Protein AF-A0A538NDR6-F1 (afdb_monomer_lite)

Sequence (332 aa):
MNSDNELIPFTEFDTLHFARFIILDDKTTEDVRVYGLAPRQYPLYLAFLGDVDGDANAFLGKLIKRAGKGLARIFSCCQGFSSSSDLLAWMRQHNAPAIAAYVNWRGRTVRQIREEAALYEALENYIEKNAAVLRDLAPQELHAKLQSFVESEKSEGRLTLSGESPTPVGWQIKNLLHLLGMPLVVLIASPLLILVAPFYVFALRRLEKTDPEVCPTVDQKHSENLSRFEDHDVTNQFSAMGSLKPGLVRLLTAIFVLKTVNYGARHITRPGTLGRIRFRPECFFQQRDRLSQNELAGNGWLHRRAQVQRVPPSPYIADASMVQSLSRLDRG

Secondary structure (DSSP, 8-state):
--TT-SS--GGG-SSEEEEEEEEE----GGGGGGGTPPPP-PPPEEEEEEEEES-HHHHHHHHHHHHHHHHHHHHTTBTT--TTS-HHHHHHHTB---S----TTTT--HHHHHHHHHHHHHHHHHHHHTHHHHTTS-HHHHHHHHHHHHHHHHHTTS---PPPPPPPHHHHHHHHHHHHHHHHHHHHHHHHHHHHHHHHHHHHHHHHHHPPP--PPP-HHHHHHHHHHH-SSSS-------PPPSSHHHHHHHHHHHHHHHHHHHHTSPTTEETTEE--GGGGTTTSSTTT-TT---------------PPPPS----EEEEEEEEEBP--

Radius of gyration: 25.09 Å; chains: 1; bounding box: 65×59×64 Å

Foldseek 3Di:
DDCPPLQFRPVPDQFWPDKDKDWDAAPFQCLQVVVVDDGDGDFTKIKIKTKGFADPLVVLVVRCVGRVVSQLVVCVQFPPRDPPDDPSVQLVVQFDDDLADFDQAFQCGSNNVVLVLLLVVQLVVVCVVCVVVLVPDDPVRNVVVSVVSQVVCVVVVVHDDDDRDADPPVVVVVLVCLLPVVVVVCVVCVVVCVVCVVVLVVVVVVCVVPPDDDDDDDDPVVVVVVCVVQPDFPDGDDDDDYDFHDDDSRVVVVSVVSNVNRSCSSPPDDRQDDPPHGHDPVVVNVGPPPVPCPVPPPDDDDDDDDPDDPPDRPNRGRDIDMGMGMGGGDPD

Structure (mmCIF, N/CA/C/O backbone):
data_AF-A0A538NDR6-F1
#
_entry.id   AF-A0A538NDR6-F1
#
loop_
_atom_site.group_PDB
_atom_site.id
_atom_site.type_symbol
_atom_site.label_atom_id
_atom_site.label_alt_id
_atom_site.label_comp_id
_atom_site.label_asym_id
_atom_site.label_entity_id
_atom_site.label_seq_id
_atom_site.pdbx_PDB_ins_code
_atom_site.Cartn_x
_atom_site.Cartn_y
_atom_site.Cartn_z
_atom_site.occupancy
_atom_site.B_iso_or_equiv
_atom_site.auth_seq_id
_atom_site.auth_comp_id
_atom_site.auth_asym_id
_atom_site.auth_atom_id
_atom_site.pdbx_PDB_model_num
ATOM 1 N N . MET A 1 1 ? -18.586 0.259 2.202 1.00 53.22 1 MET A N 1
ATOM 2 C CA . MET A 1 1 ? -18.209 -1.090 1.716 1.00 53.22 1 MET A CA 1
ATOM 3 C C . MET A 1 1 ? -19.456 -1.955 1.692 1.00 53.22 1 MET A C 1
ATOM 5 O O . MET A 1 1 ? -20.219 -1.879 2.643 1.00 53.22 1 MET A O 1
ATOM 9 N N . ASN A 1 2 ? -19.674 -2.724 0.624 1.00 53.75 2 ASN A N 1
ATOM 10 C CA . ASN A 1 2 ? -20.798 -3.657 0.532 1.00 53.75 2 ASN A CA 1
ATOM 11 C C . ASN A 1 2 ? -20.505 -4.886 1.414 1.00 53.75 2 ASN A C 1
ATOM 13 O O . ASN A 1 2 ? -19.571 -5.630 1.109 1.00 53.75 2 ASN A O 1
ATOM 17 N N . SER A 1 3 ? -21.247 -5.055 2.512 1.00 59.75 3 SER A N 1
ATOM 18 C CA . SER A 1 3 ? -21.145 -6.212 3.418 1.00 59.75 3 SER A CA 1
ATOM 19 C C . SER A 1 3 ? -21.529 -7.527 2.743 1.00 59.75 3 SER A C 1
ATOM 21 O O . SER A 1 3 ? -21.105 -8.586 3.193 1.00 59.75 3 SER A O 1
ATOM 23 N N . ASP A 1 4 ? -22.262 -7.450 1.632 1.00 65.25 4 ASP A N 1
ATOM 24 C CA . ASP A 1 4 ? -22.900 -8.595 0.985 1.00 65.25 4 ASP A CA 1
ATOM 25 C C . ASP A 1 4 ? -22.096 -9.074 -0.235 1.00 65.25 4 ASP A C 1
ATOM 27 O O . ASP A 1 4 ? -22.618 -9.719 -1.143 1.00 65.25 4 ASP A O 1
ATOM 31 N N . ASN A 1 5 ? -20.802 -8.738 -0.302 1.00 78.44 5 ASN A N 1
ATOM 32 C CA . ASN A 1 5 ? -19.939 -9.230 -1.369 1.00 78.44 5 ASN A CA 1
ATOM 33 C C . ASN A 1 5 ? -19.651 -10.726 -1.173 1.00 78.44 5 ASN A C 1
ATOM 35 O O . ASN A 1 5 ? -18.767 -11.112 -0.409 1.00 78.44 5 ASN A O 1
ATOM 39 N N . GLU A 1 6 ? -20.369 -11.556 -1.929 1.00 80.38 6 GLU A N 1
ATOM 40 C CA . GLU A 1 6 ? -20.280 -13.021 -1.887 1.00 80.38 6 GLU A CA 1
ATOM 41 C C . GLU A 1 6 ? -18.890 -13.581 -2.234 1.00 80.38 6 GLU A C 1
ATOM 43 O O . GLU A 1 6 ? -18.574 -14.720 -1.885 1.00 80.38 6 GLU A O 1
ATOM 48 N N . LEU A 1 7 ? -18.048 -12.813 -2.937 1.00 85.88 7 LEU A N 1
ATOM 49 C CA . LEU A 1 7 ? -16.700 -13.252 -3.288 1.00 85.88 7 LEU A CA 1
ATOM 50 C C . LEU A 1 7 ? -15.723 -12.999 -2.139 1.00 85.88 7 LEU A C 1
ATOM 52 O O . LEU A 1 7 ? -14.967 -13.898 -1.764 1.00 85.88 7 LEU A O 1
ATOM 56 N N . ILE A 1 8 ? -15.701 -11.775 -1.604 1.00 88.06 8 ILE A N 1
ATOM 57 C CA . ILE A 1 8 ? -14.764 -11.379 -0.547 1.00 88.06 8 ILE A CA 1
ATOM 58 C C . ILE A 1 8 ? -15.453 -10.410 0.428 1.00 88.06 8 ILE A C 1
ATOM 60 O O . ILE A 1 8 ? -15.627 -9.234 0.091 1.00 88.06 8 ILE A O 1
ATOM 64 N N . PRO A 1 9 ? -15.776 -10.852 1.658 1.00 87.62 9 PRO A N 1
ATOM 65 C CA . PRO A 1 9 ? -16.405 -10.002 2.665 1.00 87.62 9 PRO A CA 1
ATOM 66 C C . PRO A 1 9 ? -15.360 -9.100 3.340 1.00 87.62 9 PRO A C 1
ATOM 68 O O . PRO A 1 9 ? -14.881 -9.370 4.441 1.00 87.62 9 PRO A O 1
ATOM 71 N N . PHE A 1 10 ? -14.957 -8.014 2.669 1.00 85.44 10 PHE A N 1
ATOM 72 C CA . PHE A 1 10 ? -13.889 -7.127 3.156 1.00 85.44 10 PHE A CA 1
ATOM 73 C C . PHE A 1 10 ? -14.169 -6.503 4.535 1.00 85.44 10 PHE A C 1
ATOM 75 O O . PHE A 1 10 ? -13.234 -6.218 5.282 1.00 85.44 10 PHE A O 1
ATOM 82 N N . THR A 1 11 ? -15.441 -6.326 4.895 1.00 83.50 11 THR A N 1
ATOM 83 C CA . THR A 1 11 ? -15.879 -5.753 6.177 1.00 83.50 11 THR A CA 1
ATOM 84 C C . THR A 1 11 ? -15.551 -6.635 7.382 1.00 83.50 11 THR A C 1
ATOM 86 O O . THR A 1 11 ? -15.400 -6.118 8.488 1.00 83.50 11 THR A O 1
ATOM 89 N N . GLU A 1 12 ? -15.399 -7.947 7.182 1.00 86.19 12 GLU A N 1
ATOM 90 C CA . GLU A 1 12 ? -15.079 -8.902 8.251 1.00 86.19 12 GLU A CA 1
ATOM 91 C C . GLU A 1 12 ? -13.607 -8.862 8.682 1.00 86.19 12 GLU A C 1
ATOM 93 O O . GLU A 1 12 ? -13.251 -9.420 9.721 1.00 86.19 12 GLU A O 1
ATOM 98 N N . PHE A 1 13 ? -12.736 -8.214 7.905 1.00 89.50 13 PHE A N 1
ATOM 99 C CA . PHE A 1 13 ? -11.326 -8.095 8.252 1.00 89.50 13 PHE A CA 1
ATOM 100 C C . PHE A 1 13 ? -11.105 -6.860 9.129 1.00 89.50 13 PHE A C 1
ATOM 102 O O . PHE A 1 13 ? -11.330 -5.717 8.729 1.00 89.50 13 PHE A O 1
ATOM 109 N N . ASP A 1 14 ? -10.652 -7.108 10.351 1.00 88.50 14 ASP A N 1
ATOM 110 C CA . ASP A 1 14 ? -10.359 -6.116 11.386 1.00 88.50 14 ASP A CA 1
ATOM 111 C C . ASP A 1 14 ? -8.945 -5.532 11.291 1.00 88.50 14 ASP A C 1
ATOM 113 O O . ASP A 1 14 ? -8.632 -4.580 11.995 1.00 88.50 14 ASP A O 1
ATOM 117 N N . THR A 1 15 ? -8.108 -6.090 10.415 1.00 89.50 15 THR A N 1
ATOM 118 C CA . THR A 1 15 ? -6.729 -5.653 10.157 1.00 89.50 15 THR A CA 1
ATOM 119 C C . THR A 1 15 ? -6.527 -5.119 8.741 1.00 89.50 15 THR A C 1
ATOM 121 O O . THR A 1 15 ? -5.396 -4.844 8.367 1.00 89.50 15 THR A O 1
ATOM 124 N N . LEU A 1 16 ? -7.571 -5.042 7.912 1.00 90.69 16 LEU A N 1
ATOM 125 C CA . LEU A 1 16 ? -7.463 -4.600 6.520 1.00 90.69 16 LEU A CA 1
ATOM 126 C C . LEU A 1 16 ? -7.843 -3.122 6.391 1.00 90.69 16 LEU A C 1
ATOM 128 O O . LEU A 1 16 ? -9.004 -2.771 6.590 1.00 90.69 16 LEU A O 1
ATOM 132 N N . HIS A 1 17 ? -6.877 -2.272 6.039 1.00 87.00 17 HIS A N 1
ATOM 133 C CA . HIS A 1 17 ? -7.115 -0.844 5.787 1.00 87.00 17 HIS A CA 1
ATOM 134 C C . HIS A 1 17 ? -7.752 -0.630 4.425 1.00 87.00 17 HIS A C 1
ATOM 136 O O . HIS A 1 17 ? -8.734 0.094 4.280 1.00 87.00 17 HIS A O 1
ATOM 142 N N . PHE A 1 18 ? -7.169 -1.269 3.418 1.00 86.25 18 PHE A N 1
ATOM 143 C CA . PHE A 1 18 ? -7.539 -1.083 2.030 1.00 86.25 18 PHE A CA 1
ATOM 144 C C . PHE A 1 18 ? -7.192 -2.337 1.241 1.00 86.25 18 PHE A C 1
ATOM 146 O O . PHE A 1 18 ? -6.137 -2.928 1.457 1.00 86.25 18 PHE A O 1
ATOM 153 N N . ALA A 1 19 ? -8.062 -2.738 0.317 1.00 88.88 19 ALA A N 1
ATOM 154 C CA . ALA A 1 19 ? -7.763 -3.775 -0.658 1.00 88.88 19 ALA A CA 1
ATOM 155 C C . ALA A 1 19 ? -8.371 -3.440 -2.010 1.00 88.88 19 ALA A C 1
ATOM 157 O O . ALA A 1 19 ? -9.437 -2.830 -2.092 1.00 88.88 19 ALA A O 1
ATOM 158 N N . ARG A 1 20 ? -7.718 -3.912 -3.070 1.00 87.06 20 ARG A N 1
ATOM 159 C CA . ARG A 1 20 ? -8.228 -3.799 -4.433 1.00 87.06 20 ARG A CA 1
ATOM 160 C C . ARG A 1 20 ? -7.733 -4.919 -5.331 1.00 87.06 20 ARG A C 1
ATOM 162 O O . ARG A 1 20 ? -6.641 -5.456 -5.141 1.00 87.06 20 ARG A O 1
ATOM 169 N N . PHE A 1 21 ? -8.535 -5.198 -6.351 1.00 89.69 21 PHE A N 1
ATOM 170 C CA . PHE A 1 21 ? -8.128 -5.952 -7.528 1.00 89.69 21 PHE A CA 1
ATOM 171 C C . PHE A 1 21 ? -7.986 -4.994 -8.700 1.00 89.69 21 PHE A C 1
ATOM 173 O O . PHE A 1 21 ? -8.850 -4.146 -8.914 1.00 89.69 21 PHE A O 1
ATOM 180 N N . ILE A 1 22 ? -6.901 -5.130 -9.451 1.00 89.19 22 ILE A N 1
ATOM 181 C CA . ILE A 1 22 ? -6.634 -4.322 -10.636 1.00 89.19 22 ILE A CA 1
ATOM 182 C C . ILE A 1 22 ? -6.248 -5.244 -11.776 1.00 89.19 22 ILE A C 1
ATOM 184 O O . ILE A 1 22 ? -5.406 -6.125 -11.613 1.00 89.19 22 ILE A O 1
ATOM 188 N N . ILE A 1 23 ? -6.831 -4.999 -12.941 1.00 90.62 23 ILE A N 1
ATOM 189 C CA . ILE A 1 23 ? -6.365 -5.576 -14.193 1.00 90.62 23 ILE A CA 1
ATOM 190 C C . ILE A 1 23 ? -5.335 -4.612 -14.783 1.00 90.62 23 ILE A C 1
ATOM 192 O O . ILE A 1 23 ? -5.652 -3.469 -15.101 1.00 90.62 23 ILE A O 1
ATOM 196 N N . LEU A 1 24 ? -4.091 -5.064 -14.877 1.00 89.50 24 LEU A N 1
ATOM 197 C CA . LEU A 1 24 ? -2.963 -4.298 -15.382 1.00 89.50 24 LEU A CA 1
ATOM 198 C C . LEU A 1 24 ? -2.714 -4.661 -16.848 1.00 89.50 24 LEU A C 1
ATOM 200 O O . LEU A 1 24 ? -2.338 -5.794 -17.163 1.00 89.50 24 LEU A O 1
ATOM 204 N N . ASP A 1 25 ? -2.922 -3.675 -17.716 1.00 88.38 25 ASP A N 1
ATOM 205 C CA . ASP A 1 25 ? -2.702 -3.737 -19.160 1.00 88.38 25 ASP A CA 1
ATOM 206 C C . ASP A 1 25 ? -1.750 -2.606 -19.569 1.00 88.38 25 ASP A C 1
ATOM 208 O O . ASP A 1 25 ? -2.113 -1.430 -19.493 1.00 88.38 25 ASP A O 1
ATOM 212 N N . ASP A 1 26 ? -0.518 -2.940 -19.966 1.00 85.75 26 ASP A N 1
ATOM 213 C CA . ASP A 1 26 ? 0.456 -1.926 -20.383 1.00 85.75 26 ASP A CA 1
ATOM 214 C C . ASP A 1 26 ? 0.222 -1.519 -21.841 1.00 85.75 26 ASP A C 1
ATOM 216 O O . ASP A 1 26 ? 0.648 -2.196 -22.781 1.00 85.75 26 ASP A O 1
ATOM 220 N N . LYS A 1 27 ? -0.429 -0.368 -22.015 1.00 82.75 27 LYS A N 1
ATOM 221 C CA . LYS A 1 27 ? -0.684 0.255 -23.322 1.00 82.75 27 LYS A CA 1
ATOM 222 C C . LYS A 1 27 ? 0.409 1.237 -23.756 1.00 82.75 27 LYS A C 1
ATOM 224 O O . LYS A 1 27 ? 0.293 1.833 -24.821 1.00 82.75 27 LYS A O 1
ATOM 229 N N . THR A 1 28 ? 1.469 1.402 -22.962 1.00 81.81 28 THR A N 1
ATOM 230 C CA . THR A 1 28 ? 2.552 2.386 -23.186 1.00 81.81 28 THR A CA 1
ATOM 231 C C . THR A 1 28 ? 3.786 1.787 -23.868 1.00 81.81 28 THR A C 1
ATOM 233 O O . THR A 1 28 ? 4.820 2.430 -24.015 1.00 81.81 28 THR A O 1
ATOM 236 N N . THR A 1 29 ? 3.700 0.532 -24.309 1.00 85.75 29 THR A N 1
ATOM 237 C CA . THR A 1 29 ? 4.860 -0.234 -24.793 1.00 85.75 29 THR A CA 1
ATOM 238 C C . THR A 1 29 ? 5.448 0.277 -26.106 1.00 85.75 29 THR A C 1
ATOM 240 O O . THR A 1 29 ? 6.597 -0.034 -26.415 1.00 85.75 29 THR A O 1
ATOM 243 N N . GLU A 1 30 ? 4.704 1.078 -26.867 1.00 87.31 30 GLU A N 1
ATOM 244 C CA . GLU A 1 30 ? 5.143 1.639 -28.148 1.00 87.31 30 GLU A CA 1
ATOM 245 C C . GLU A 1 30 ? 6.242 2.708 -27.992 1.00 87.31 30 GLU A C 1
ATOM 247 O O . GLU A 1 30 ? 7.047 2.897 -28.907 1.00 87.31 30 GLU A O 1
ATOM 252 N N . ASP A 1 31 ? 6.365 3.329 -26.813 1.00 86.00 31 ASP A N 1
ATOM 253 C CA . ASP A 1 31 ? 7.345 4.386 -26.517 1.00 86.00 31 ASP A CA 1
ATOM 254 C C . ASP A 1 31 ? 8.801 3.930 -26.717 1.00 86.00 31 ASP A C 1
ATOM 256 O O . ASP A 1 31 ? 9.700 4.730 -26.997 1.00 86.00 31 ASP A O 1
ATOM 260 N N . VAL A 1 32 ? 9.060 2.620 -26.629 1.00 88.88 32 VAL A N 1
ATOM 261 C CA . VAL A 1 32 ? 10.409 2.065 -26.806 1.00 88.88 32 VAL A CA 1
ATOM 262 C C . VAL A 1 32 ? 10.911 2.146 -28.250 1.00 88.88 32 VAL A C 1
ATOM 264 O O . VAL A 1 32 ? 12.121 2.042 -28.474 1.00 88.88 32 VAL A O 1
ATOM 267 N N . ARG A 1 33 ? 10.028 2.380 -29.234 1.00 89.44 33 ARG A N 1
ATOM 268 C CA . ARG A 1 33 ? 10.423 2.513 -30.647 1.00 89.44 33 ARG A CA 1
ATOM 269 C C . ARG A 1 33 ? 11.365 3.677 -30.892 1.00 89.44 33 ARG A C 1
ATOM 271 O O . ARG A 1 33 ? 12.223 3.577 -31.763 1.00 89.44 33 ARG A O 1
ATOM 278 N N . VAL A 1 34 ? 11.259 4.743 -30.100 1.00 89.81 34 VAL A N 1
ATOM 279 C CA . VAL A 1 34 ? 12.150 5.909 -30.210 1.00 89.81 34 VAL A CA 1
ATOM 280 C C . VAL A 1 34 ? 13.610 5.532 -29.904 1.00 89.81 34 VAL A C 1
ATOM 282 O O . VAL A 1 34 ? 14.541 6.197 -30.347 1.00 89.81 34 VAL A O 1
ATOM 285 N N . TYR A 1 35 ? 13.826 4.404 -29.223 1.00 88.62 35 TYR A N 1
ATOM 286 C CA . TYR A 1 35 ? 15.142 3.820 -28.960 1.00 88.62 35 TYR A CA 1
ATOM 287 C C . TYR A 1 35 ? 15.569 2.761 -29.989 1.00 88.62 35 TYR A C 1
ATOM 289 O O . TYR A 1 35 ? 16.561 2.067 -29.766 1.00 88.62 35 TYR A O 1
ATOM 297 N N . GLY A 1 36 ? 14.825 2.591 -31.087 1.00 89.50 36 GLY A N 1
ATOM 298 C CA . GLY A 1 36 ? 15.076 1.552 -32.090 1.00 89.50 36 GLY A CA 1
ATOM 299 C C . GLY A 1 36 ? 14.772 0.132 -31.601 1.00 89.50 36 GLY A C 1
ATOM 300 O O . GLY A 1 36 ? 15.267 -0.835 -32.177 1.00 89.50 36 GLY A O 1
ATOM 301 N N . LEU A 1 37 ? 13.989 -0.008 -30.527 1.00 90.38 37 LEU A N 1
ATOM 302 C CA . LEU A 1 37 ? 13.605 -1.301 -29.966 1.00 90.38 37 LEU A CA 1
ATOM 303 C C . LEU A 1 37 ? 12.205 -1.703 -30.431 1.00 90.38 37 LEU A C 1
ATOM 305 O O . LEU A 1 37 ? 11.320 -0.865 -30.607 1.00 90.38 37 LEU A O 1
ATOM 309 N N . ALA A 1 38 ? 11.994 -3.007 -30.595 1.00 91.12 38 ALA A N 1
ATOM 310 C CA . ALA A 1 38 ? 10.668 -3.550 -30.848 1.00 91.12 38 ALA A CA 1
ATOM 311 C C . ALA A 1 38 ? 9.825 -3.503 -29.558 1.00 91.12 38 ALA A C 1
ATOM 313 O O . ALA A 1 38 ? 10.309 -3.955 -28.512 1.00 91.12 38 ALA A O 1
ATOM 314 N N . PRO A 1 39 ? 8.577 -3.000 -29.610 1.00 89.38 39 PRO A N 1
ATOM 315 C CA . PRO A 1 39 ? 7.659 -3.057 -28.481 1.00 89.38 39 PRO A CA 1
ATOM 316 C C . PRO A 1 39 ? 7.451 -4.483 -28.006 1.00 89.38 39 PRO A C 1
ATOM 318 O O . PRO A 1 39 ? 7.293 -5.417 -28.798 1.00 89.38 39 PRO A O 1
ATOM 321 N N . ARG A 1 40 ? 7.450 -4.649 -26.687 1.00 86.12 40 ARG A N 1
ATOM 322 C CA . ARG A 1 40 ? 7.171 -5.933 -26.061 1.00 86.12 40 ARG A CA 1
ATOM 323 C C . ARG A 1 40 ? 5.692 -6.009 -25.731 1.00 86.12 40 ARG A C 1
ATOM 325 O O . ARG A 1 40 ? 5.170 -5.130 -25.060 1.00 86.12 40 ARG A O 1
ATOM 332 N N . GLN A 1 41 ? 5.045 -7.101 -26.120 1.00 85.25 41 GLN A N 1
ATOM 333 C CA . GLN A 1 41 ? 3.712 -7.407 -25.619 1.00 85.25 41 GLN A CA 1
ATOM 334 C C . GLN A 1 41 ? 3.830 -8.010 -24.221 1.00 85.25 41 GLN A C 1
ATOM 336 O O . GLN A 1 41 ? 4.421 -9.079 -24.033 1.00 85.25 41 GLN A O 1
ATOM 341 N N . TYR A 1 42 ? 3.296 -7.300 -23.232 1.00 84.94 42 TYR A N 1
ATOM 342 C CA . TYR A 1 42 ? 3.123 -7.838 -21.892 1.00 84.94 42 TYR A CA 1
ATOM 343 C C . TYR A 1 42 ? 1.780 -8.575 -21.802 1.00 84.94 42 TYR A C 1
ATOM 345 O O . TYR A 1 42 ? 0.802 -8.151 -22.421 1.00 84.94 42 TYR A O 1
ATOM 353 N N . PRO A 1 43 ? 1.713 -9.697 -21.064 1.00 86.62 43 PRO A N 1
ATOM 354 C CA . PRO A 1 43 ? 0.439 -10.337 -20.786 1.00 86.62 43 PRO A CA 1
ATOM 355 C C . PRO A 1 43 ? -0.414 -9.424 -19.903 1.00 86.62 43 PRO A C 1
ATOM 357 O O . PRO A 1 43 ? 0.104 -8.561 -19.195 1.00 86.62 43 PRO A O 1
ATOM 360 N N . LEU A 1 44 ? -1.723 -9.653 -19.930 1.00 90.69 44 LEU A N 1
ATOM 361 C CA . LEU A 1 44 ? -2.642 -9.006 -19.008 1.00 90.69 44 LEU A CA 1
ATOM 362 C C . LEU A 1 44 ? -2.386 -9.567 -17.606 1.00 90.69 44 LEU A C 1
ATOM 364 O O . LEU A 1 44 ? -2.294 -10.787 -17.451 1.00 90.69 44 LEU A O 1
ATOM 368 N N . TYR A 1 45 ? -2.264 -8.714 -16.593 1.00 90.88 45 TYR A N 1
ATOM 369 C CA . TYR A 1 45 ? -2.078 -9.181 -15.221 1.00 90.88 45 TYR A CA 1
ATOM 370 C C . TYR A 1 45 ? -3.281 -8.854 -14.349 1.00 90.88 45 TYR A C 1
ATOM 372 O O . TYR A 1 45 ? -3.876 -7.791 -14.466 1.00 90.88 45 TYR A O 1
ATOM 380 N N . LEU A 1 46 ? -3.592 -9.747 -13.420 1.00 93.50 46 LEU A N 1
ATOM 381 C CA . LEU A 1 46 ? -4.435 -9.467 -12.273 1.00 93.50 46 LEU A CA 1
ATOM 382 C C . LEU A 1 46 ? -3.538 -9.189 -11.069 1.00 93.50 46 LEU A C 1
ATOM 384 O O . LEU A 1 46 ? -2.750 -10.046 -10.661 1.00 93.50 46 LEU A O 1
ATOM 388 N N . ALA A 1 47 ? -3.675 -7.996 -10.502 1.00 91.25 47 ALA A N 1
ATOM 389 C CA . ALA A 1 47 ? -3.014 -7.588 -9.280 1.00 91.25 47 ALA A CA 1
ATOM 390 C C . ALA A 1 47 ? -4.011 -7.540 -8.121 1.00 91.25 47 ALA A C 1
ATOM 392 O O . ALA A 1 47 ? -5.030 -6.860 -8.208 1.00 91.25 47 ALA A O 1
ATOM 393 N N . PHE A 1 48 ? -3.695 -8.217 -7.021 1.00 91.38 48 PHE A N 1
ATOM 394 C CA . PHE A 1 48 ? -4.347 -8.004 -5.731 1.00 91.38 48 PHE A CA 1
ATOM 395 C C . PHE A 1 48 ? -3.415 -7.181 -4.852 1.00 91.38 48 PHE A C 1
ATOM 397 O O . PHE A 1 48 ? -2.263 -7.575 -4.677 1.00 91.38 48 PHE A O 1
ATOM 404 N N . LEU A 1 49 ? -3.903 -6.065 -4.312 1.00 89.56 49 LEU A N 1
ATOM 405 C CA . LEU A 1 49 ? -3.179 -5.253 -3.338 1.00 89.56 49 LEU A CA 1
ATOM 406 C C . LEU A 1 49 ? -3.991 -5.157 -2.055 1.00 89.56 49 LEU A C 1
ATOM 408 O O . LEU A 1 49 ? -5.202 -4.949 -2.122 1.00 89.56 49 LEU A O 1
ATOM 412 N N . GLY A 1 50 ? -3.324 -5.268 -0.910 1.00 88.50 50 GLY A N 1
ATOM 413 C CA . GLY A 1 50 ? -3.939 -5.073 0.396 1.00 88.50 50 GLY A CA 1
ATOM 414 C C . GLY A 1 50 ? -2.976 -4.454 1.401 1.00 88.50 50 GLY A C 1
ATOM 415 O O . GLY A 1 50 ? -1.883 -4.980 1.592 1.00 88.50 50 GLY A O 1
ATOM 416 N N . ASP A 1 51 ? -3.402 -3.380 2.060 1.00 88.38 51 ASP A N 1
ATOM 417 C CA . ASP A 1 51 ? -2.692 -2.749 3.172 1.00 88.38 51 ASP A CA 1
ATOM 418 C C . ASP A 1 51 ? -3.253 -3.276 4.489 1.00 88.38 51 ASP A C 1
ATOM 420 O O . ASP A 1 51 ? -4.443 -3.114 4.781 1.00 88.38 51 ASP A O 1
ATOM 424 N N . VAL A 1 52 ? -2.405 -3.936 5.277 1.00 89.06 52 VAL A N 1
ATOM 425 C CA . VAL A 1 52 ? -2.841 -4.670 6.467 1.00 89.06 52 VAL A CA 1
ATOM 426 C C . VAL A 1 52 ? -2.014 -4.343 7.698 1.00 89.06 52 VAL A C 1
ATOM 428 O O . VAL A 1 52 ? -0.804 -4.128 7.614 1.00 89.06 52 VAL A O 1
ATOM 431 N N . ASP A 1 53 ? -2.674 -4.374 8.851 1.00 87.00 53 ASP A N 1
ATOM 432 C CA . ASP A 1 53 ? -2.018 -4.392 10.150 1.00 87.00 53 ASP A CA 1
ATOM 433 C C . ASP A 1 53 ? -1.372 -5.760 10.407 1.00 87.00 53 ASP A C 1
ATOM 435 O O . ASP A 1 53 ? -1.992 -6.817 10.260 1.00 87.00 53 ASP A O 1
ATOM 439 N N . GLY A 1 54 ? -0.132 -5.735 10.876 1.00 84.25 54 GLY A N 1
ATOM 440 C CA . GLY A 1 54 ? 0.649 -6.901 11.251 1.00 84.25 54 GLY A CA 1
ATOM 441 C C . GLY A 1 54 ? 1.318 -7.607 10.072 1.00 84.25 54 GLY A C 1
ATOM 442 O O . GLY A 1 54 ? 1.746 -6.998 9.092 1.00 84.25 54 GLY A O 1
ATOM 443 N N . ASP A 1 55 ? 1.466 -8.924 10.215 1.00 84.25 55 ASP A N 1
ATOM 444 C CA . ASP A 1 55 ? 2.171 -9.780 9.264 1.00 84.25 55 ASP A CA 1
ATOM 445 C C . ASP A 1 55 ? 1.292 -10.147 8.054 1.00 84.25 55 ASP A C 1
ATOM 447 O O . ASP A 1 55 ? 0.194 -10.697 8.190 1.00 84.25 55 ASP A O 1
ATOM 451 N N . ALA A 1 56 ? 1.821 -9.905 6.851 1.00 84.62 56 ALA A N 1
ATOM 452 C CA . ALA A 1 56 ? 1.156 -10.218 5.587 1.00 84.62 56 ALA A CA 1
ATOM 453 C C . ALA A 1 56 ? 0.775 -11.701 5.439 1.00 84.62 56 ALA A C 1
ATOM 455 O O . ALA A 1 56 ? -0.290 -12.010 4.905 1.00 84.62 56 ALA A O 1
ATOM 456 N N . ASN A 1 57 ? 1.611 -12.639 5.900 1.00 85.56 57 ASN A N 1
ATOM 457 C CA . ASN A 1 57 ? 1.328 -14.069 5.753 1.00 85.56 57 ASN A CA 1
ATOM 458 C C . ASN A 1 57 ? 0.208 -14.525 6.691 1.00 85.56 57 ASN A C 1
ATOM 460 O O . ASN A 1 57 ? -0.633 -15.334 6.294 1.00 85.56 57 ASN A O 1
ATOM 464 N N . ALA A 1 58 ? 0.181 -14.002 7.917 1.00 86.88 58 ALA A N 1
ATOM 465 C CA . ALA A 1 58 ? -0.900 -14.231 8.863 1.00 86.88 58 ALA A CA 1
ATOM 466 C C . ALA A 1 58 ? -2.229 -13.707 8.303 1.00 86.88 58 ALA A C 1
ATOM 468 O O . ALA A 1 58 ? -3.245 -14.406 8.367 1.00 86.88 58 ALA A O 1
ATOM 469 N N . PHE A 1 59 ? -2.215 -12.520 7.686 1.00 89.50 59 PHE A N 1
ATOM 470 C CA . PHE A 1 59 ? -3.386 -11.989 6.996 1.00 89.50 59 PHE A CA 1
ATOM 471 C C . PHE A 1 59 ? -3.819 -12.870 5.819 1.00 89.50 59 PHE A C 1
ATOM 473 O O . PHE A 1 59 ? -4.995 -13.213 5.736 1.00 89.50 59 PHE A O 1
ATOM 480 N N . LEU A 1 60 ? -2.895 -13.305 4.953 1.00 89.56 60 LEU A N 1
ATOM 481 C CA . LEU A 1 60 ? -3.211 -14.214 3.842 1.00 89.56 60 LEU A CA 1
ATOM 482 C C . LEU A 1 60 ? -3.899 -15.498 4.327 1.00 89.56 60 LEU A C 1
ATOM 484 O O . LEU A 1 60 ? -4.875 -15.940 3.724 1.00 89.56 60 LEU A O 1
ATOM 488 N N . GLY A 1 61 ? -3.452 -16.065 5.452 1.00 90.75 61 GLY A N 1
ATOM 489 C CA . GLY A 1 61 ? -4.109 -17.219 6.070 1.00 90.75 61 GLY A CA 1
ATOM 490 C C . GLY A 1 61 ? -5.557 -16.933 6.489 1.00 90.75 61 GLY A C 1
ATOM 491 O O . GLY A 1 61 ? -6.454 -17.729 6.200 1.00 90.75 61 GLY A O 1
ATOM 492 N N . LYS A 1 62 ? -5.814 -15.778 7.124 1.00 90.94 62 LYS A N 1
ATOM 493 C CA . LYS A 1 62 ? -7.179 -15.337 7.476 1.00 90.94 62 LYS A CA 1
ATOM 494 C C . LYS A 1 62 ? -8.037 -15.111 6.228 1.00 90.94 62 LYS A C 1
ATOM 496 O O . LYS A 1 62 ? -9.181 -15.563 6.183 1.00 90.94 62 LYS A O 1
ATOM 501 N N . LEU A 1 63 ? -7.473 -14.443 5.223 1.00 91.56 63 LEU A N 1
ATOM 502 C CA . LEU A 1 63 ? -8.124 -14.118 3.959 1.00 91.56 63 LEU A CA 1
ATOM 503 C C . LEU A 1 63 ? -8.582 -15.387 3.235 1.00 91.56 63 LEU A C 1
ATOM 505 O O . LEU A 1 63 ? -9.739 -15.483 2.845 1.00 91.56 63 LEU A O 1
ATOM 509 N N . ILE A 1 64 ? -7.721 -16.397 3.133 1.00 91.62 64 ILE A N 1
ATOM 510 C CA . ILE A 1 64 ? -8.051 -17.671 2.482 1.00 91.62 64 ILE A CA 1
ATOM 511 C C . ILE A 1 64 ? -9.103 -18.447 3.271 1.00 91.62 64 ILE A C 1
ATOM 513 O O . ILE A 1 64 ? -10.026 -19.007 2.682 1.00 91.62 64 ILE A O 1
ATOM 517 N N . LYS A 1 65 ? -9.020 -18.446 4.606 1.00 91.56 65 LYS A N 1
ATOM 518 C CA . LYS A 1 65 ? -10.009 -19.125 5.452 1.00 91.56 65 LYS A CA 1
ATOM 519 C C . LYS A 1 65 ? -11.420 -18.551 5.280 1.00 91.56 65 LYS A C 1
ATOM 521 O O . LYS A 1 65 ? -12.386 -19.304 5.365 1.00 91.56 65 LYS A O 1
ATOM 526 N N . ARG A 1 66 ? -11.543 -17.236 5.068 1.00 90.94 66 ARG A N 1
ATOM 527 C CA . ARG A 1 66 ? -12.838 -16.545 4.939 1.00 90.94 66 ARG A CA 1
ATOM 528 C C . ARG A 1 66 ? -13.326 -16.442 3.497 1.00 90.94 66 ARG A C 1
ATOM 530 O O . ARG A 1 66 ? -14.476 -16.753 3.227 1.00 90.94 66 ARG A O 1
ATOM 537 N N . ALA A 1 67 ? -12.446 -16.066 2.576 1.00 91.44 67 ALA A N 1
ATOM 538 C CA . ALA A 1 67 ? -12.779 -15.732 1.193 1.00 91.44 67 ALA A CA 1
ATOM 539 C C . ALA A 1 67 ? -12.207 -16.722 0.161 1.00 91.44 67 ALA A C 1
ATOM 541 O O . ALA A 1 67 ? -12.206 -16.441 -1.036 1.00 91.44 67 ALA A O 1
ATOM 542 N N . GLY A 1 68 ? -11.712 -17.891 0.586 1.00 90.62 68 GLY A N 1
ATOM 543 C CA . GLY A 1 68 ? -10.998 -18.829 -0.288 1.00 90.62 68 GLY A CA 1
ATOM 544 C C . GLY A 1 68 ? -11.785 -19.273 -1.523 1.00 90.62 68 GLY A C 1
ATOM 545 O O . GLY A 1 68 ? -11.215 -19.349 -2.607 1.00 90.62 68 GLY A O 1
ATOM 546 N N . LYS A 1 69 ? -13.102 -19.496 -1.397 1.00 90.44 69 LYS A N 1
ATOM 547 C CA . LYS A 1 69 ? -13.962 -19.862 -2.538 1.00 90.44 69 LYS A CA 1
ATOM 548 C C . LYS A 1 69 ? -14.054 -18.737 -3.575 1.00 90.44 69 LYS A C 1
ATOM 550 O O . LYS A 1 69 ? -13.906 -18.996 -4.766 1.00 90.44 69 LYS A O 1
ATOM 555 N N . GLY A 1 70 ? -14.274 -17.499 -3.131 1.00 91.56 70 GLY A N 1
ATOM 556 C CA . GLY A 1 70 ? -14.344 -16.345 -4.027 1.00 91.56 70 GLY A CA 1
ATOM 557 C C . GLY A 1 70 ? -12.994 -16.027 -4.661 1.00 91.56 70 GLY A C 1
ATOM 558 O O . GLY A 1 70 ? -12.924 -15.797 -5.864 1.00 91.56 70 GLY A O 1
ATOM 559 N N . LEU A 1 71 ? -11.906 -16.126 -3.894 1.00 91.44 71 LEU A N 1
ATOM 560 C CA . LEU A 1 71 ? -10.545 -15.976 -4.411 1.00 91.44 71 LEU A CA 1
ATOM 561 C C . LEU A 1 71 ? -10.200 -17.041 -5.449 1.00 91.44 71 LEU A C 1
ATOM 563 O O . LEU A 1 71 ? -9.657 -16.699 -6.491 1.00 91.44 71 LEU A O 1
ATOM 567 N N . ALA A 1 72 ? -10.555 -18.306 -5.216 1.00 92.19 72 ALA A N 1
ATOM 568 C CA . ALA A 1 72 ? -10.349 -19.365 -6.200 1.00 92.19 72 ALA A CA 1
ATOM 569 C C . ALA A 1 72 ? -11.123 -19.100 -7.502 1.00 92.19 72 ALA A C 1
ATOM 571 O O . ALA A 1 72 ? -10.596 -19.351 -8.580 1.00 92.19 72 ALA A O 1
ATOM 572 N N . ARG A 1 73 ? -12.335 -18.535 -7.421 1.00 92.38 73 ARG A N 1
ATOM 573 C CA . ARG A 1 73 ? -13.121 -18.128 -8.598 1.00 92.38 73 ARG A CA 1
ATOM 574 C C . ARG A 1 73 ? -12.519 -16.928 -9.334 1.00 92.38 73 ARG A C 1
ATOM 576 O O . ARG A 1 73 ? -12.638 -16.831 -10.547 1.00 92.38 73 ARG A O 1
ATOM 583 N N . ILE A 1 74 ? -11.885 -16.003 -8.620 1.00 91.56 74 ILE A N 1
ATOM 584 C CA . ILE A 1 74 ? -11.174 -14.880 -9.242 1.00 91.56 74 ILE A CA 1
ATOM 585 C C . ILE A 1 74 ? -9.896 -15.389 -9.924 1.00 91.56 74 ILE A C 1
ATOM 587 O O . ILE A 1 74 ? -9.654 -15.099 -11.094 1.00 91.56 74 ILE A O 1
ATOM 591 N N . PHE A 1 75 ? -9.097 -16.190 -9.215 1.00 92.00 75 PHE A N 1
ATOM 592 C CA . PHE A 1 75 ? -7.841 -16.727 -9.732 1.00 92.00 75 PHE A CA 1
ATOM 593 C C . PHE A 1 75 ? -8.029 -17.843 -10.760 1.00 92.00 75 PHE A C 1
ATOM 595 O O . PHE A 1 75 ? -7.087 -18.114 -11.492 1.00 92.00 75 PHE A O 1
ATOM 602 N N . SER A 1 76 ? -9.219 -18.437 -10.917 1.00 91.69 76 SER A N 1
ATOM 603 C CA . SER A 1 76 ? -9.491 -19.361 -12.031 1.00 91.69 76 SER A CA 1
ATOM 604 C C . SER A 1 76 ? -9.401 -18.705 -13.405 1.00 91.69 76 SER A C 1
ATOM 606 O O . SER A 1 76 ? -9.268 -19.409 -14.397 1.00 91.69 76 SER A O 1
ATOM 608 N N . CYS A 1 77 ? -9.429 -17.372 -13.472 1.00 90.50 77 CYS A N 1
ATOM 609 C CA . CYS A 1 77 ? -9.145 -16.623 -14.694 1.00 90.50 77 CYS A CA 1
ATOM 610 C C . CYS A 1 77 ? -7.636 -16.436 -14.945 1.00 90.50 77 CYS A C 1
ATOM 612 O O . CYS A 1 77 ? -7.252 -15.818 -15.937 1.00 90.50 77 CYS A O 1
ATOM 614 N N . CYS A 1 78 ? -6.768 -16.891 -14.036 1.00 91.19 78 CYS A N 1
ATOM 615 C CA . CYS A 1 78 ? -5.324 -16.736 -14.139 1.00 91.19 78 CYS A CA 1
ATOM 616 C C . CYS A 1 78 ? -4.654 -17.980 -14.726 1.00 91.19 78 CYS A C 1
ATOM 618 O O . CYS A 1 78 ? -4.925 -19.113 -14.329 1.00 91.19 78 CYS A O 1
ATOM 620 N N . GLN A 1 79 ? -3.699 -17.751 -15.624 1.00 89.88 79 GLN A N 1
ATOM 621 C CA . GLN A 1 79 ? -2.918 -18.803 -16.254 1.00 89.88 79 GLN A CA 1
ATOM 622 C C . GLN A 1 79 ? -2.160 -19.620 -15.198 1.00 89.88 79 GLN A C 1
ATOM 624 O O . GLN A 1 79 ? -1.390 -19.066 -14.416 1.00 89.88 79 GLN A O 1
ATOM 629 N N . GLY A 1 80 ? -2.344 -20.943 -15.218 1.00 87.06 80 GLY A N 1
ATOM 630 C CA . GLY A 1 80 ? -1.673 -21.887 -14.317 1.00 87.06 80 GLY A CA 1
ATOM 631 C C . GLY A 1 80 ? -2.395 -22.141 -12.990 1.00 87.06 80 GLY A C 1
ATOM 632 O O . GLY A 1 80 ? -1.969 -23.019 -12.239 1.00 87.06 80 GLY A O 1
ATOM 633 N N . PHE A 1 81 ? -3.488 -21.428 -12.701 1.00 90.50 81 PHE A N 1
ATOM 634 C CA . PHE A 1 81 ? -4.334 -21.737 -11.552 1.00 90.50 81 PHE A CA 1
ATOM 635 C C . PHE A 1 81 ? -5.332 -22.842 -11.910 1.00 90.50 81 PHE A C 1
ATOM 637 O O . PHE A 1 81 ? -5.894 -22.869 -13.002 1.00 90.50 81 PHE A O 1
ATOM 644 N N . SER A 1 82 ? -5.580 -23.754 -10.974 1.00 87.62 82 SER A N 1
ATOM 645 C CA . SER A 1 82 ? -6.572 -24.819 -11.114 1.00 87.62 82 SER A CA 1
ATOM 646 C C . SER A 1 82 ? -7.387 -24.934 -9.832 1.00 87.62 82 SER A C 1
ATOM 648 O O . SER A 1 82 ? -6.928 -24.537 -8.762 1.00 87.62 82 SER A O 1
ATOM 650 N N . SER A 1 83 ? -8.574 -25.537 -9.901 1.00 78.88 83 SER A N 1
ATOM 651 C CA . SER A 1 83 ? -9.400 -25.793 -8.712 1.00 78.88 83 SER A CA 1
ATOM 652 C C . SER A 1 83 ? -8.735 -26.727 -7.691 1.00 78.88 83 SER A C 1
ATOM 654 O O . SER A 1 83 ? -9.136 -26.741 -6.532 1.00 78.88 83 SER A O 1
ATOM 656 N N . SER A 1 84 ? -7.729 -27.502 -8.109 1.00 83.44 84 SER A N 1
ATOM 657 C CA . SER A 1 84 ? -6.899 -28.349 -7.242 1.00 83.44 84 SER A CA 1
ATOM 658 C C . SER A 1 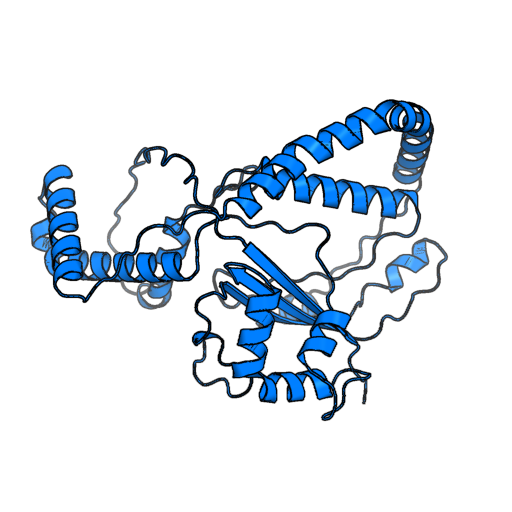84 ? -5.677 -27.636 -6.651 1.00 83.44 84 SER A C 1
ATOM 660 O O . SER A 1 84 ? -4.978 -28.223 -5.828 1.00 83.44 84 SER A O 1
ATOM 662 N N . SER A 1 85 ? -5.380 -26.404 -7.075 1.00 86.25 85 SER A N 1
ATOM 663 C CA . SER A 1 85 ? -4.208 -25.666 -6.602 1.00 86.25 85 SER A CA 1
ATOM 664 C C . SER A 1 85 ? -4.379 -25.234 -5.141 1.00 86.25 85 SER A C 1
ATOM 666 O O . SER A 1 85 ? -5.430 -24.728 -4.749 1.00 86.25 85 SER A O 1
ATOM 668 N N . ASP A 1 86 ? -3.318 -25.362 -4.338 1.00 91.00 86 ASP A N 1
ATOM 669 C CA . ASP A 1 86 ? -3.269 -24.739 -3.012 1.00 91.00 86 ASP A CA 1
ATOM 670 C C . ASP A 1 86 ? -3.211 -23.214 -3.176 1.00 91.00 86 ASP A C 1
ATOM 672 O O . ASP A 1 86 ? -2.211 -22.649 -3.627 1.00 91.00 86 ASP A O 1
ATOM 676 N N . LEU A 1 87 ? -4.302 -22.548 -2.798 1.00 90.50 87 LEU A N 1
ATOM 677 C CA . LEU A 1 87 ? -4.464 -21.106 -2.931 1.00 90.50 87 LEU A CA 1
ATOM 678 C C . LEU A 1 87 ? -3.413 -20.311 -2.136 1.00 90.50 87 LEU A C 1
ATOM 680 O O . LEU A 1 87 ? -2.953 -19.271 -2.608 1.00 90.50 87 LEU A O 1
ATOM 684 N N . LEU A 1 88 ? -2.997 -20.782 -0.955 1.00 90.19 88 LEU A N 1
ATOM 685 C CA . LEU A 1 88 ? -1.996 -20.074 -0.152 1.00 90.19 88 LEU A CA 1
ATOM 686 C C . LEU A 1 88 ? -0.622 -20.166 -0.807 1.00 90.19 88 LEU A C 1
ATOM 688 O O . LEU A 1 88 ? 0.083 -19.159 -0.911 1.00 90.19 88 LEU A O 1
ATOM 692 N N . ALA A 1 89 ? -0.252 -21.362 -1.264 1.00 90.81 89 ALA A N 1
ATOM 693 C CA . ALA A 1 89 ? 0.985 -21.566 -2.004 1.00 90.81 89 ALA A CA 1
ATOM 694 C C . ALA A 1 89 ? 0.994 -20.744 -3.302 1.00 90.81 89 ALA A C 1
ATOM 696 O O . ALA A 1 89 ? 1.982 -20.066 -3.589 1.00 90.81 89 ALA A O 1
ATOM 697 N N . TRP A 1 90 ? -0.131 -20.722 -4.025 1.00 90.38 90 TRP A N 1
ATOM 698 C CA . TRP A 1 90 ? -0.307 -19.930 -5.239 1.00 90.38 90 TRP A CA 1
ATOM 699 C C . TRP A 1 90 ? -0.069 -18.438 -4.999 1.00 90.38 90 TRP A C 1
ATOM 701 O O . TRP A 1 90 ? 0.767 -17.829 -5.668 1.00 90.38 90 TRP A O 1
ATOM 711 N N . MET A 1 91 ? -0.752 -17.846 -4.013 1.00 90.19 91 MET A N 1
ATOM 712 C CA . MET A 1 91 ? -0.609 -16.419 -3.708 1.00 90.19 91 MET A CA 1
ATOM 713 C C . MET A 1 91 ? 0.811 -16.065 -3.249 1.00 90.19 91 MET A C 1
ATOM 715 O O . MET A 1 91 ? 1.312 -14.998 -3.597 1.00 90.19 91 MET A O 1
ATOM 719 N N . ARG A 1 92 ? 1.485 -16.962 -2.514 1.00 89.44 92 ARG A N 1
ATOM 720 C CA . ARG A 1 92 ? 2.890 -16.783 -2.108 1.00 89.44 92 ARG A CA 1
ATOM 721 C C . ARG A 1 92 ? 3.851 -16.838 -3.289 1.00 89.44 92 ARG A C 1
ATOM 723 O O . ARG A 1 92 ? 4.774 -16.031 -3.345 1.00 89.44 92 ARG A O 1
ATOM 730 N N . GLN A 1 93 ? 3.638 -17.761 -4.223 1.00 90.31 93 GLN A N 1
ATOM 731 C CA . GLN A 1 93 ? 4.458 -17.876 -5.429 1.00 90.31 93 GLN A CA 1
ATOM 732 C C . GLN A 1 93 ? 4.314 -16.646 -6.335 1.00 90.31 93 GLN A C 1
ATOM 734 O O . GLN A 1 93 ? 5.285 -16.219 -6.951 1.00 90.31 93 GLN A O 1
ATOM 739 N N . HIS A 1 94 ? 3.120 -16.054 -6.368 1.00 89.44 94 HIS A N 1
ATOM 740 C CA . HIS A 1 94 ? 2.811 -14.857 -7.149 1.00 89.44 94 HIS A CA 1
ATOM 741 C C . HIS A 1 94 ? 3.009 -13.555 -6.362 1.00 89.44 94 HIS A C 1
ATOM 743 O O . HIS A 1 94 ? 2.523 -12.505 -6.784 1.00 89.44 94 HIS A O 1
ATOM 749 N N . ASN A 1 95 ? 3.695 -13.603 -5.216 1.00 87.75 95 ASN A N 1
ATOM 750 C CA . ASN A 1 95 ? 3.971 -12.417 -4.417 1.00 87.75 95 ASN A CA 1
ATOM 751 C C . ASN A 1 95 ? 4.968 -11.501 -5.144 1.00 87.75 95 ASN A C 1
ATOM 753 O O . ASN A 1 95 ? 6.081 -11.913 -5.471 1.00 87.75 95 ASN A O 1
ATOM 757 N N . ALA A 1 96 ? 4.582 -10.247 -5.357 1.00 86.44 96 ALA A N 1
ATOM 758 C CA . ALA A 1 96 ? 5.399 -9.237 -6.018 1.00 86.44 96 ALA A CA 1
ATOM 759 C C . ALA A 1 96 ? 5.673 -8.087 -5.035 1.00 86.44 96 ALA A C 1
ATOM 761 O O . ALA A 1 96 ? 4.896 -7.138 -4.987 1.00 86.44 96 ALA A O 1
ATOM 762 N N . PRO A 1 97 ? 6.740 -8.156 -4.215 1.00 82.56 97 PRO A N 1
ATOM 763 C CA . PRO A 1 97 ? 6.980 -7.162 -3.176 1.00 82.56 97 PRO A CA 1
ATOM 764 C C . PRO A 1 97 ? 7.306 -5.790 -3.775 1.00 82.56 97 PRO A C 1
ATOM 766 O O . PRO A 1 97 ? 8.118 -5.677 -4.697 1.00 82.56 97 PRO A O 1
ATOM 769 N N . ALA A 1 98 ? 6.735 -4.729 -3.202 1.00 85.88 98 ALA A N 1
ATOM 770 C CA . ALA A 1 98 ? 7.091 -3.375 -3.604 1.00 85.88 98 ALA A CA 1
ATOM 771 C C . ALA A 1 98 ? 8.539 -3.032 -3.248 1.00 85.88 98 ALA A C 1
ATOM 773 O O . ALA A 1 98 ? 9.020 -3.286 -2.143 1.00 85.88 98 ALA A O 1
ATOM 774 N N . ILE A 1 99 ? 9.211 -2.362 -4.186 1.00 86.75 99 ILE A N 1
ATOM 775 C CA . ILE A 1 99 ? 10.551 -1.801 -3.975 1.00 86.75 99 ILE A CA 1
ATOM 776 C C . ILE A 1 99 ? 10.481 -0.606 -3.013 1.00 86.75 99 ILE A C 1
ATOM 778 O O . ILE A 1 99 ? 11.393 -0.400 -2.210 1.00 86.75 99 ILE A O 1
ATOM 782 N N . ALA A 1 100 ? 9.395 0.167 -3.092 1.00 86.50 100 ALA A N 1
ATOM 783 C CA . ALA A 1 100 ? 9.112 1.287 -2.211 1.00 86.50 100 ALA A CA 1
ATOM 784 C C . ALA A 1 100 ? 7.642 1.292 -1.796 1.00 86.50 100 ALA A C 1
ATOM 786 O O . ALA A 1 100 ? 6.763 1.271 -2.654 1.00 86.50 100 ALA A O 1
ATOM 787 N N . ALA A 1 101 ? 7.395 1.351 -0.488 1.00 84.06 101 ALA A N 1
ATOM 788 C CA . ALA A 1 101 ? 6.062 1.478 0.083 1.00 84.06 101 ALA A CA 1
ATOM 789 C C . ALA A 1 101 ? 6.034 2.647 1.075 1.00 84.06 101 ALA A C 1
ATOM 791 O O . ALA A 1 101 ? 6.850 2.725 2.000 1.00 84.06 101 ALA A O 1
ATOM 792 N N . TYR A 1 102 ? 5.085 3.560 0.879 1.00 81.94 102 TYR A N 1
ATOM 793 C CA . TYR A 1 102 ? 4.868 4.696 1.765 1.00 81.94 102 TYR A CA 1
ATOM 794 C C . TYR A 1 102 ? 3.569 4.509 2.540 1.00 81.94 102 TYR A C 1
ATOM 796 O O . TYR A 1 102 ? 2.512 4.305 1.955 1.00 81.94 102 TYR A O 1
ATOM 804 N N . VAL A 1 103 ? 3.666 4.623 3.863 1.00 78.88 103 VAL A N 1
ATOM 805 C CA . VAL A 1 103 ? 2.527 4.575 4.781 1.00 78.88 103 VAL A CA 1
ATOM 806 C C . VAL A 1 103 ? 2.550 5.870 5.577 1.00 78.88 103 VAL A C 1
ATOM 808 O O . VAL A 1 103 ? 3.512 6.142 6.294 1.00 78.88 103 VAL A O 1
ATOM 811 N N . ASN A 1 104 ? 1.500 6.675 5.427 1.00 73.06 104 ASN A N 1
ATOM 812 C CA . ASN A 1 104 ? 1.434 8.032 5.972 1.00 73.06 104 ASN A CA 1
ATOM 813 C C . ASN A 1 104 ? 1.449 8.066 7.511 1.00 73.06 104 ASN A C 1
ATOM 815 O O . ASN A 1 104 ? 2.120 8.901 8.113 1.00 73.06 104 ASN A O 1
ATOM 819 N N . TRP A 1 105 ? 0.723 7.146 8.149 1.00 74.50 105 TRP A N 1
ATOM 820 C CA . TRP A 1 105 ? 0.640 7.010 9.605 1.00 74.50 105 TRP A CA 1
ATOM 821 C C . TRP A 1 105 ? 0.924 5.566 10.013 1.00 74.50 105 TRP A C 1
ATOM 823 O O . TRP A 1 105 ? 0.016 4.789 10.297 1.00 74.50 105 TRP A O 1
ATOM 833 N N . ARG A 1 106 ? 2.209 5.192 10.028 1.00 75.88 106 ARG A N 1
ATOM 834 C CA . ARG A 1 106 ? 2.631 3.887 10.556 1.00 75.88 106 ARG A CA 1
ATOM 835 C C . ARG A 1 106 ? 2.238 3.782 12.032 1.00 75.88 106 ARG A C 1
ATOM 837 O O . ARG A 1 106 ? 2.556 4.679 12.806 1.00 75.88 106 ARG A O 1
ATOM 844 N N . GLY A 1 107 ? 1.580 2.686 12.396 1.00 76.38 107 GLY A N 1
ATOM 845 C CA . GLY A 1 107 ? 1.156 2.394 13.765 1.00 76.38 107 GLY A CA 1
ATOM 846 C C . GLY A 1 107 ? -0.316 2.646 14.073 1.00 76.38 107 GLY A C 1
ATOM 847 O O . GLY A 1 107 ? -0.826 2.053 15.019 1.00 76.38 107 GLY A O 1
ATOM 848 N N . ARG A 1 108 ? -1.023 3.435 13.254 1.00 80.94 108 ARG A N 1
ATOM 849 C CA . ARG A 1 108 ? -2.465 3.640 13.420 1.00 80.94 108 ARG A CA 1
ATOM 850 C C . ARG A 1 108 ? -3.217 2.446 12.832 1.00 80.94 108 ARG A C 1
ATOM 852 O O . ARG A 1 108 ? -3.323 2.325 11.616 1.00 80.94 108 ARG A O 1
ATOM 859 N N . THR A 1 109 ? -3.693 1.559 13.699 1.00 86.50 109 THR A N 1
ATOM 860 C CA . THR A 1 109 ? -4.384 0.318 13.297 1.00 86.50 109 THR A CA 1
ATOM 861 C C . THR A 1 109 ? -5.806 0.575 12.804 1.00 86.50 109 THR A C 1
ATOM 863 O O . THR A 1 109 ? -6.428 1.558 13.200 1.00 86.50 109 THR A O 1
ATOM 866 N N . VAL A 1 110 ? -6.370 -0.336 12.009 1.00 87.75 110 VAL A N 1
ATOM 867 C CA . VAL A 1 110 ? -7.790 -0.323 11.613 1.00 87.75 110 VAL A CA 1
ATOM 868 C C . VAL A 1 110 ? -8.694 -0.302 12.840 1.00 87.75 110 VAL A C 1
ATOM 870 O O . VAL A 1 110 ? -9.681 0.430 12.859 1.00 87.75 110 VAL A O 1
ATOM 873 N N . ARG A 1 111 ? -8.343 -1.062 13.886 1.00 89.00 111 ARG A N 1
ATOM 874 C CA . ARG A 1 111 ? -9.053 -1.030 15.170 1.00 89.00 111 ARG A CA 1
ATOM 875 C C . ARG A 1 111 ? -9.085 0.386 15.740 1.00 89.00 111 ARG A C 1
ATOM 877 O O . ARG A 1 111 ? -10.166 0.897 15.998 1.00 89.00 111 ARG A O 1
ATOM 884 N N . GLN A 1 112 ? -7.922 1.023 15.881 1.00 88.06 112 GLN A N 1
ATOM 885 C CA . GLN A 1 112 ? -7.828 2.394 16.387 1.00 88.06 112 GLN A CA 1
ATOM 886 C C . GLN A 1 112 ? -8.619 3.373 15.513 1.00 88.06 112 GLN A C 1
ATOM 888 O O . GLN A 1 112 ? -9.348 4.198 16.042 1.00 88.06 112 GLN A O 1
ATOM 893 N N . ILE A 1 113 ? -8.530 3.251 14.185 1.00 87.94 113 ILE A N 1
ATOM 894 C CA . ILE A 1 113 ? -9.306 4.077 13.253 1.00 87.94 113 ILE A CA 1
ATOM 895 C C . ILE A 1 113 ? -10.805 3.906 13.519 1.00 87.94 113 ILE A C 1
ATOM 897 O O . ILE A 1 113 ? -11.508 4.897 13.651 1.00 87.94 113 ILE A O 1
ATOM 901 N N . ARG A 1 114 ? -11.309 2.674 13.641 1.00 88.81 114 ARG A N 1
ATOM 902 C CA . ARG A 1 114 ? -12.737 2.419 13.902 1.00 88.81 114 ARG A CA 1
ATOM 903 C C . ARG A 1 114 ? -13.187 2.942 15.270 1.00 88.81 114 ARG A C 1
ATOM 905 O O . ARG A 1 114 ? -14.264 3.519 15.362 1.00 88.81 114 ARG A O 1
ATOM 912 N N . GLU A 1 115 ? -12.377 2.764 16.310 1.00 91.62 115 GLU A N 1
ATOM 913 C CA . GLU A 1 115 ? -12.662 3.275 17.659 1.00 91.62 115 GLU A CA 1
ATOM 914 C C . GLU A 1 115 ? -12.678 4.817 17.691 1.00 91.62 115 GLU A C 1
ATOM 916 O O . GLU A 1 115 ? -13.590 5.420 18.253 1.00 91.62 115 GLU A O 1
ATOM 921 N N . GLU A 1 116 ? -11.719 5.472 17.028 1.00 90.94 116 GLU A N 1
ATOM 922 C CA . GLU A 1 116 ? -11.669 6.934 16.895 1.00 90.94 116 GLU A CA 1
ATOM 923 C C . GLU A 1 116 ? -12.818 7.479 16.032 1.00 90.94 116 GLU A C 1
ATOM 925 O O . GLU A 1 116 ? -13.337 8.554 16.329 1.00 90.94 116 GLU A O 1
ATOM 930 N N . ALA A 1 117 ? -13.255 6.729 15.013 1.00 90.56 117 ALA A N 1
ATOM 931 C CA . ALA A 1 117 ? -14.449 7.039 14.224 1.00 90.56 117 ALA A CA 1
ATOM 932 C C . ALA A 1 117 ? -15.698 7.068 15.104 1.00 90.56 117 ALA A C 1
ATOM 934 O O . ALA A 1 117 ? -16.447 8.040 15.096 1.00 90.56 117 ALA A O 1
ATOM 935 N N . ALA A 1 118 ? -15.889 6.010 15.896 1.00 92.44 118 ALA A N 1
ATOM 936 C CA . ALA A 1 118 ? -17.026 5.882 16.795 1.00 92.44 118 ALA A CA 1
ATOM 937 C C . ALA A 1 118 ? -17.016 6.976 17.872 1.00 92.44 118 ALA A C 1
ATOM 939 O O . ALA A 1 118 ? -18.062 7.530 18.195 1.00 92.44 118 ALA A O 1
ATOM 940 N N . LEU A 1 119 ? -15.837 7.333 18.396 1.00 94.38 119 LEU A N 1
ATOM 941 C CA . LEU A 1 119 ? -15.683 8.460 19.317 1.00 94.38 119 LEU A CA 1
ATOM 942 C C . LEU A 1 119 ? -16.079 9.786 18.663 1.00 94.38 119 LEU A C 1
ATOM 944 O O . LEU A 1 119 ? -16.785 10.578 19.286 1.00 94.38 119 LEU A O 1
ATOM 948 N N . TYR A 1 120 ? -15.625 10.032 17.432 1.00 92.75 120 TYR A N 1
ATOM 949 C CA . TYR A 1 120 ? -15.976 11.234 16.681 1.00 92.75 120 TYR A CA 1
ATOM 950 C C . TYR A 1 120 ? -17.493 11.317 16.455 1.00 92.75 120 TYR A C 1
ATOM 952 O O . TYR A 1 120 ? -18.102 12.306 16.856 1.00 92.75 120 TYR A O 1
ATOM 960 N N . GLU A 1 121 ? -18.109 10.255 15.921 1.00 92.94 121 GLU A N 1
ATOM 961 C CA . GLU A 1 121 ? -19.559 10.176 15.690 1.00 92.94 121 GLU A CA 1
ATOM 962 C C . GLU A 1 121 ? -20.344 10.360 17.007 1.00 92.94 121 GLU A C 1
ATOM 964 O O . GLU A 1 121 ? -21.338 11.084 17.049 1.00 92.94 121 GLU A O 1
ATOM 969 N N . ALA A 1 122 ? -19.899 9.765 18.120 1.00 93.44 122 ALA A N 1
ATOM 970 C CA . ALA A 1 122 ? -20.549 9.921 19.424 1.00 93.44 122 ALA A CA 1
ATOM 971 C C . ALA A 1 122 ? -20.464 11.360 19.961 1.00 93.44 122 ALA A C 1
ATOM 973 O O . ALA A 1 122 ? -21.454 11.893 20.469 1.00 93.44 122 ALA A O 1
ATOM 974 N N . LEU A 1 123 ? -19.295 11.999 19.846 1.00 94.50 123 LEU A N 1
ATOM 975 C CA . LEU A 1 123 ? -19.089 13.384 20.272 1.00 94.50 123 LEU A CA 1
ATOM 976 C C . LEU A 1 123 ? -19.888 14.366 19.418 1.00 94.50 123 LEU A C 1
ATOM 978 O O . LEU A 1 123 ? -20.507 15.268 19.974 1.00 94.50 123 LEU A O 1
ATOM 982 N N . GLU A 1 124 ? -19.897 14.191 18.098 1.00 94.12 124 GLU A N 1
ATOM 983 C CA . GLU A 1 124 ? -20.662 15.026 17.170 1.00 94.12 124 GLU A CA 1
ATOM 984 C C . GLU A 1 124 ? -22.158 14.952 17.492 1.00 94.12 124 GLU A C 1
ATOM 986 O O . GLU A 1 124 ? -22.778 15.975 17.784 1.00 94.12 124 GLU A O 1
ATOM 991 N N . ASN A 1 125 ? -22.699 13.736 17.622 1.00 94.12 125 ASN A N 1
ATOM 992 C CA . ASN A 1 125 ? -24.084 13.511 18.036 1.00 94.12 125 ASN A CA 1
ATOM 993 C C . ASN A 1 125 ? -24.411 14.137 19.405 1.00 94.12 125 ASN A C 1
ATOM 995 O O . ASN A 1 125 ? -25.502 14.677 19.605 1.00 94.12 125 ASN A O 1
ATOM 999 N N . TYR A 1 126 ? -23.498 14.051 20.377 1.00 93.81 126 TYR A N 1
ATOM 1000 C CA . TYR A 1 126 ? -23.689 14.665 21.692 1.00 93.81 126 TYR A CA 1
ATOM 1001 C C . TYR A 1 126 ? -23.675 16.195 21.612 1.00 93.81 126 TYR A C 1
ATOM 1003 O O . TYR A 1 126 ? -24.514 16.848 22.238 1.00 93.81 126 TYR A O 1
ATOM 1011 N N . ILE A 1 127 ? -22.752 16.769 20.838 1.00 94.00 127 ILE A N 1
ATOM 1012 C CA . ILE A 1 127 ? -22.629 18.215 20.649 1.00 94.00 127 ILE A CA 1
ATOM 1013 C C . ILE A 1 127 ? -23.880 18.768 19.973 1.00 94.00 127 ILE A C 1
ATOM 1015 O O . ILE A 1 127 ? -24.434 19.749 20.464 1.00 94.00 127 ILE A O 1
ATOM 1019 N N . GLU A 1 128 ? -24.364 18.130 18.908 1.00 94.06 128 GLU A N 1
ATOM 1020 C CA . GLU A 1 128 ? -25.574 18.557 18.203 1.00 94.06 128 GLU A CA 1
ATOM 1021 C C . GLU A 1 128 ? -26.801 18.542 19.121 1.00 94.06 128 GLU A C 1
ATOM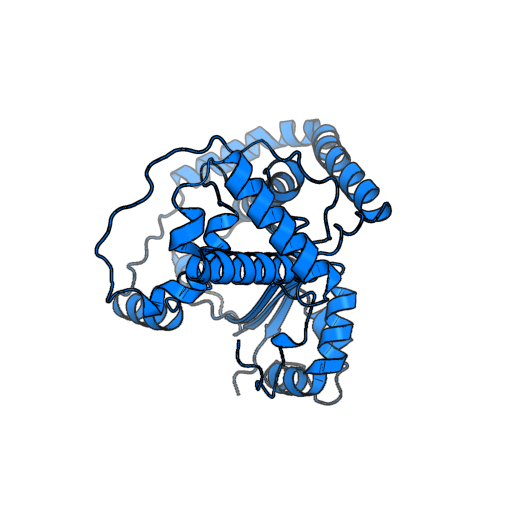 1023 O O . GLU A 1 128 ? -27.519 19.540 19.221 1.00 94.06 128 GLU A O 1
ATOM 1028 N N . LYS A 1 129 ? -27.001 17.455 19.878 1.00 94.25 129 LYS A N 1
ATOM 1029 C CA . LYS A 1 129 ? -28.133 17.322 20.813 1.00 94.25 129 LYS A CA 1
ATOM 1030 C C . LYS A 1 129 ? -28.085 18.317 21.973 1.00 94.25 129 LYS A C 1
ATOM 1032 O O . LYS A 1 129 ? -29.132 18.681 22.501 1.00 94.25 129 LYS A O 1
ATOM 1037 N N . ASN A 1 130 ? -26.894 18.760 22.375 1.00 93.50 130 ASN A N 1
ATOM 1038 C CA . ASN A 1 130 ? -26.695 19.640 23.531 1.00 93.50 130 ASN A CA 1
ATOM 1039 C C . ASN A 1 130 ? -26.226 21.052 23.146 1.00 93.50 130 ASN A C 1
ATOM 1041 O O . ASN A 1 130 ? -25.803 21.818 24.014 1.00 93.50 130 ASN A O 1
ATOM 1045 N N . ALA A 1 131 ? -26.323 21.432 21.868 1.00 91.50 131 ALA A N 1
ATOM 1046 C CA . ALA A 1 131 ? -25.714 22.648 21.332 1.00 91.50 131 ALA A CA 1
ATOM 1047 C C . ALA A 1 131 ? -26.113 23.927 22.088 1.00 91.50 131 ALA A C 1
ATOM 1049 O O . ALA A 1 131 ? -25.281 24.812 22.277 1.00 91.50 131 ALA A O 1
ATOM 1050 N N . ALA A 1 132 ? -27.364 24.025 22.549 1.00 90.25 132 ALA A N 1
ATOM 1051 C CA . ALA A 1 132 ? -27.854 25.176 23.309 1.00 90.25 132 ALA A CA 1
ATOM 1052 C C . ALA A 1 132 ? -27.154 25.336 24.670 1.00 90.25 132 ALA A C 1
ATOM 1054 O O . ALA A 1 132 ? -26.841 26.451 25.065 1.00 90.25 132 ALA A O 1
ATOM 1055 N N . VAL A 1 133 ? -26.876 24.228 25.362 1.00 89.19 133 VAL A N 1
ATOM 1056 C CA . VAL A 1 133 ? -26.218 24.230 26.679 1.00 89.19 133 VAL A CA 1
ATOM 1057 C C . VAL A 1 133 ? -24.710 24.418 26.535 1.00 89.19 133 VAL A C 1
ATOM 1059 O O . VAL A 1 133 ? -24.081 25.058 27.370 1.00 89.19 133 VAL A O 1
ATOM 1062 N N . LEU A 1 134 ? -24.118 23.856 25.480 1.00 90.31 134 LEU A N 1
ATOM 1063 C CA . LEU A 1 134 ? -22.670 23.877 25.273 1.00 90.31 134 LEU A CA 1
ATOM 1064 C C . LEU A 1 134 ? -22.149 25.216 24.728 1.00 90.31 134 LEU A C 1
ATOM 1066 O O . LEU A 1 134 ? -20.966 25.503 24.891 1.00 90.31 134 LEU A O 1
ATOM 1070 N N . ARG A 1 135 ? -23.005 26.025 24.085 1.00 89.31 135 ARG A N 1
ATOM 1071 C CA . ARG A 1 135 ? -22.611 27.265 23.391 1.00 89.31 135 ARG A CA 1
ATOM 1072 C C . ARG A 1 135 ? -21.967 28.305 24.307 1.00 89.31 135 ARG A C 1
ATOM 1074 O O . ARG A 1 135 ? -21.023 28.967 23.883 1.00 89.31 135 ARG A O 1
ATOM 1081 N N . ASP A 1 136 ? -22.471 28.425 25.530 1.00 90.31 136 ASP A N 1
ATOM 1082 C CA . ASP A 1 136 ? -22.083 29.489 26.462 1.00 90.31 136 ASP A CA 1
ATOM 1083 C C . ASP A 1 136 ? -21.048 29.027 27.504 1.00 90.31 136 ASP A C 1
ATOM 1085 O O . ASP A 1 136 ? -20.645 29.807 28.366 1.00 90.31 136 ASP A O 1
ATOM 1089 N N . LEU A 1 137 ? -20.594 27.769 27.430 1.00 91.56 137 LEU A N 1
ATOM 1090 C CA . LEU A 1 137 ? -19.589 27.231 28.347 1.00 91.56 137 LEU A CA 1
ATOM 1091 C C . LEU A 1 137 ? -18.192 27.763 28.033 1.00 91.56 137 LEU A C 1
ATOM 1093 O O . LEU A 1 137 ? -17.789 27.890 26.871 1.00 91.56 137 LEU A O 1
ATOM 1097 N N . ALA A 1 138 ? -17.397 27.985 29.082 1.00 93.50 138 ALA A N 1
ATOM 1098 C CA . ALA A 1 138 ? -15.980 28.253 28.902 1.00 93.50 138 ALA A CA 1
ATOM 1099 C C . ALA A 1 138 ? -15.277 27.022 28.284 1.00 93.50 138 ALA A C 1
ATOM 1101 O O . ALA A 1 138 ? -15.670 25.884 28.554 1.00 93.50 138 ALA A O 1
ATOM 1102 N N . PRO A 1 139 ? -14.199 27.190 27.493 1.00 92.38 139 PRO A N 1
ATOM 1103 C CA . PRO A 1 139 ? -13.527 26.072 26.823 1.00 92.38 139 PRO A CA 1
ATOM 1104 C C . PRO A 1 139 ? -13.093 24.929 27.753 1.00 92.38 139 PRO A C 1
ATOM 1106 O O . PRO A 1 139 ? -13.189 23.762 27.378 1.00 92.38 139 PRO A O 1
ATOM 1109 N N . GLN A 1 140 ? -12.632 25.244 28.968 1.00 93.50 140 GLN A N 1
ATOM 1110 C CA . GLN A 1 140 ? -12.253 24.235 29.962 1.00 93.50 140 GLN A CA 1
ATOM 1111 C C . GLN A 1 140 ? -13.465 23.435 30.458 1.00 93.50 140 GLN A C 1
ATOM 1113 O O . GLN A 1 140 ? -13.375 22.220 30.619 1.00 93.50 140 GLN A O 1
ATOM 1118 N N . GLU A 1 141 ? -14.596 24.108 30.667 1.00 92.56 141 GLU A N 1
ATOM 1119 C CA . GLU A 1 141 ? -15.843 23.490 31.123 1.00 92.56 141 GLU A CA 1
ATOM 1120 C C . GLU A 1 141 ? -16.451 22.618 30.025 1.00 92.56 141 GLU A C 1
ATOM 1122 O O . GLU A 1 141 ? -16.860 21.490 30.295 1.00 92.56 141 GLU A O 1
ATOM 1127 N N . LEU A 1 142 ? -16.432 23.096 28.776 1.00 93.06 142 LEU A N 1
ATOM 1128 C CA . LEU A 1 142 ? -16.826 22.318 27.605 1.00 93.06 142 LEU A CA 1
ATOM 1129 C C . LEU A 1 142 ? -15.984 21.042 27.491 1.00 93.06 142 LEU A C 1
ATOM 1131 O O . LEU A 1 142 ? -16.535 19.950 27.380 1.00 93.06 142 LEU A O 1
ATOM 1135 N N . HIS A 1 143 ? -14.656 21.162 27.565 1.00 92.00 143 HIS A N 1
ATOM 1136 C CA . HIS A 1 143 ? -13.760 20.011 27.489 1.00 92.00 143 HIS A CA 1
ATOM 1137 C C . HIS A 1 143 ? -14.020 19.003 28.617 1.00 92.00 143 HIS A C 1
ATOM 1139 O O . HIS A 1 143 ? -14.156 17.811 28.347 1.00 92.00 143 HIS A O 1
ATOM 1145 N N . ALA A 1 144 ? -14.163 19.467 29.863 1.00 94.12 144 ALA A N 1
ATOM 1146 C CA . ALA A 1 144 ? -14.493 18.605 30.998 1.00 94.12 144 ALA A CA 1
ATOM 1147 C C . ALA A 1 144 ? -15.846 17.893 30.808 1.00 94.12 144 ALA A C 1
ATOM 1149 O O . ALA A 1 144 ? -15.969 16.703 31.101 1.00 94.12 144 ALA A O 1
ATOM 1150 N N . LYS A 1 145 ? -16.847 18.591 30.256 1.00 94.38 145 LYS A N 1
ATOM 1151 C CA . LYS A 1 145 ? -18.165 18.023 29.944 1.00 94.38 145 LYS A CA 1
ATOM 1152 C C . LYS A 1 145 ? -18.062 16.911 28.898 1.00 94.38 145 LYS A C 1
ATOM 1154 O O . LYS A 1 145 ? -18.622 15.835 29.100 1.00 94.38 145 LYS A O 1
ATOM 1159 N N . LEU A 1 146 ? -17.318 17.139 27.816 1.00 94.50 146 LEU A N 1
ATOM 1160 C CA . LEU A 1 146 ? -17.101 16.135 26.771 1.00 94.50 146 LEU A CA 1
ATOM 1161 C C . LEU A 1 146 ? -16.328 14.924 27.309 1.00 94.50 146 LEU A C 1
ATOM 1163 O O . LEU A 1 146 ? -16.711 13.793 27.032 1.00 94.50 146 LEU A O 1
ATOM 1167 N N . GLN A 1 147 ? -15.305 15.140 28.140 1.00 95.19 147 GLN A N 1
ATOM 1168 C CA . GLN A 1 147 ? -14.595 14.046 28.809 1.00 95.19 147 GLN A CA 1
ATOM 1169 C C . GLN A 1 147 ? -15.523 13.229 29.713 1.00 95.19 147 GLN A C 1
ATOM 1171 O O . GLN A 1 147 ? -15.502 12.003 29.647 1.00 95.19 147 GLN A O 1
ATOM 1176 N N . SER A 1 148 ? -16.376 13.882 30.513 1.00 95.12 148 SER A N 1
ATOM 1177 C CA . SER A 1 148 ? -17.336 13.164 31.362 1.00 95.12 148 SER A CA 1
ATOM 1178 C C . SER A 1 148 ? -18.337 12.336 30.556 1.00 95.12 148 SER A C 1
ATOM 1180 O O . SER A 1 148 ? -18.653 11.217 30.949 1.00 95.12 148 SER A O 1
ATOM 1182 N N . PHE A 1 149 ? -18.785 12.847 29.405 1.00 95.88 149 PHE A N 1
ATOM 1183 C CA . PHE A 1 149 ? -19.654 12.109 28.493 1.00 95.88 149 PHE A CA 1
ATOM 1184 C C . PHE A 1 149 ? -18.943 10.865 27.949 1.00 95.88 149 PHE A C 1
ATOM 1186 O O . PHE A 1 149 ? -19.478 9.766 28.044 1.00 95.88 149 PHE A O 1
ATOM 1193 N N . VAL A 1 150 ? -17.707 11.017 27.464 1.00 95.62 150 VAL A N 1
ATOM 1194 C CA . VAL A 1 150 ? -16.907 9.899 26.941 1.00 95.62 150 VAL A CA 1
ATOM 1195 C C . VAL A 1 150 ? -16.670 8.826 28.006 1.00 95.62 150 VAL A C 1
ATOM 1197 O O . VAL A 1 150 ? -16.800 7.640 27.710 1.00 95.62 150 VAL A O 1
ATOM 1200 N N . GLU A 1 151 ? -16.355 9.207 29.247 1.00 95.69 151 GLU A N 1
ATOM 1201 C CA . GLU A 1 151 ? -16.193 8.232 30.333 1.00 95.69 151 GLU A CA 1
ATOM 1202 C C . GLU A 1 151 ? -17.513 7.530 30.698 1.00 95.69 151 GLU A C 1
ATOM 1204 O O . GLU A 1 151 ? -17.496 6.324 30.951 1.00 95.69 151 GLU A O 1
ATOM 1209 N N . SER A 1 152 ? -18.656 8.228 30.642 1.00 95.44 152 SER A N 1
ATOM 1210 C CA . SER A 1 152 ? -19.988 7.614 30.790 1.00 95.44 152 SER A CA 1
ATOM 1211 C C . SER A 1 152 ? -20.231 6.557 29.714 1.00 95.44 152 SER A C 1
ATOM 1213 O O . SER A 1 152 ? -20.463 5.394 30.037 1.00 95.44 152 SER A O 1
ATOM 1215 N N . GLU A 1 153 ? -20.072 6.920 28.437 1.00 95.69 153 GLU A N 1
ATOM 1216 C CA . GLU A 1 153 ? -20.265 6.010 27.299 1.00 95.69 153 GLU A CA 1
ATOM 1217 C C . GLU A 1 153 ? -19.352 4.778 27.373 1.00 95.69 153 GLU A C 1
ATOM 1219 O O . GLU A 1 153 ? -19.778 3.669 27.039 1.00 95.69 153 GLU A O 1
ATOM 1224 N N . LYS A 1 154 ? -18.110 4.955 27.845 1.00 95.25 154 LYS A N 1
ATOM 1225 C CA . LYS A 1 154 ? -17.173 3.850 28.092 1.00 95.25 154 LYS A CA 1
ATOM 1226 C C . LYS A 1 154 ? -17.646 2.945 29.222 1.00 95.25 154 LYS A C 1
ATOM 1228 O O . LYS A 1 154 ? -17.646 1.728 29.058 1.00 95.25 154 LYS A O 1
ATOM 1233 N N . SER A 1 155 ? -18.049 3.518 30.358 1.00 93.50 155 SER A N 1
ATOM 1234 C CA . SER A 1 155 ? -18.531 2.746 31.512 1.00 93.50 155 SER A CA 1
ATOM 1235 C C . SER A 1 155 ? -19.802 1.950 31.201 1.00 93.50 155 SER A C 1
ATOM 1237 O O . SER A 1 155 ? -19.992 0.853 31.720 1.00 93.50 155 SER A O 1
ATOM 1239 N N . GLU A 1 156 ? -20.632 2.469 30.297 1.00 94.00 156 GLU A N 1
ATOM 1240 C CA . GLU A 1 156 ? -21.876 1.845 29.850 1.00 94.00 156 GLU A CA 1
ATOM 1241 C C . GLU A 1 156 ? -21.668 0.894 28.656 1.00 94.00 156 GLU A C 1
ATOM 1243 O O . GLU A 1 156 ? -22.620 0.285 28.171 1.00 94.00 156 GLU A O 1
ATOM 1248 N N . GLY A 1 157 ? -20.428 0.750 28.176 1.00 92.00 157 GLY A N 1
ATOM 1249 C CA . GLY A 1 157 ? -20.050 -0.166 27.098 1.00 92.00 157 GLY A CA 1
ATOM 1250 C C . GLY A 1 157 ? -20.510 0.255 25.699 1.00 92.00 157 GLY A C 1
ATOM 1251 O O . GLY A 1 157 ? -20.380 -0.529 24.760 1.00 92.00 157 GLY A O 1
ATOM 1252 N N . ARG A 1 158 ? -21.031 1.478 25.534 1.00 92.44 158 ARG A N 1
ATOM 1253 C CA . ARG A 1 158 ? -21.442 2.022 24.228 1.00 92.44 158 ARG A CA 1
ATOM 1254 C C . ARG A 1 158 ? -20.261 2.486 23.385 1.00 92.44 158 ARG A C 1
ATOM 1256 O O . ARG A 1 158 ? -20.334 2.441 22.160 1.00 92.44 158 ARG A O 1
ATOM 1263 N N . LEU A 1 159 ? -19.169 2.890 24.032 1.00 93.19 159 LEU A N 1
ATOM 1264 C CA . LEU A 1 159 ? -17.943 3.320 23.373 1.00 93.19 159 LEU A CA 1
ATOM 1265 C C . LEU A 1 159 ? -16.752 2.494 23.864 1.00 93.19 159 LEU A C 1
ATOM 1267 O O . LEU A 1 159 ? -16.499 2.393 25.061 1.00 93.19 159 LEU A O 1
ATOM 1271 N N . THR A 1 160 ? -15.983 1.933 22.933 1.00 93.06 160 THR A N 1
ATOM 1272 C CA . THR A 1 160 ? -14.747 1.203 23.246 1.00 93.06 160 THR A CA 1
ATOM 1273 C C . THR A 1 160 ? -13.550 2.003 22.755 1.00 93.06 160 THR A C 1
ATOM 1275 O O . THR A 1 160 ? -13.455 2.293 21.569 1.00 93.06 160 THR A O 1
ATOM 1278 N N . LEU A 1 161 ? -12.640 2.340 23.670 1.00 90.56 161 LEU A N 1
ATOM 1279 C CA . LEU A 1 161 ? -11.349 2.964 23.374 1.00 90.56 161 LEU A CA 1
ATOM 1280 C C . LEU A 1 161 ? -10.260 2.110 24.013 1.00 90.56 161 LEU A C 1
ATOM 1282 O O . LEU A 1 161 ? -10.000 2.224 25.215 1.00 90.56 161 LEU A O 1
ATOM 1286 N N . SER A 1 162 ? -9.663 1.215 23.236 1.00 87.44 162 SER A N 1
ATOM 1287 C CA . SER A 1 162 ? -8.631 0.321 23.750 1.00 87.44 162 SER A CA 1
ATOM 1288 C C . SER A 1 162 ? -7.252 0.955 23.596 1.00 87.44 162 SER A C 1
ATOM 1290 O O . SER A 1 162 ? -6.971 1.643 22.615 1.00 87.44 162 SER A O 1
ATOM 1292 N N . GLY A 1 163 ? -6.360 0.674 24.548 1.00 81.25 163 GLY A N 1
ATOM 1293 C CA . GLY A 1 163 ? -4.985 1.167 24.509 1.00 81.25 163 GLY A CA 1
ATOM 1294 C C . GLY A 1 163 ? -4.236 0.780 23.227 1.00 81.25 163 GLY A C 1
ATOM 1295 O O . GLY A 1 163 ? -4.566 -0.198 22.542 1.00 81.25 163 GLY A O 1
ATOM 1296 N N . GLU A 1 164 ? -3.204 1.556 22.906 1.00 76.12 164 GLU A N 1
ATOM 1297 C CA . GLU A 1 164 ? -2.320 1.262 21.781 1.00 76.12 164 GLU A CA 1
ATOM 1298 C C . GLU A 1 164 ? -1.585 -0.065 22.016 1.00 76.12 164 GLU A C 1
ATOM 1300 O O . GLU A 1 164 ? -1.100 -0.357 23.113 1.00 76.12 164 GLU A O 1
ATOM 1305 N N . SER A 1 165 ? -1.533 -0.910 20.986 1.00 70.75 165 SER A N 1
ATOM 1306 C CA . SER A 1 165 ? -0.870 -2.208 21.088 1.00 70.75 165 SER A CA 1
ATOM 1307 C C . SER A 1 165 ? 0.653 -2.028 21.074 1.00 70.75 165 SER A C 1
ATOM 1309 O O . SER A 1 165 ? 1.167 -1.311 20.214 1.00 70.75 165 SER A O 1
ATOM 1311 N N . PRO A 1 166 ? 1.402 -2.685 21.978 1.00 72.56 166 PRO A N 1
ATOM 1312 C CA . PRO A 1 166 ? 2.843 -2.511 22.048 1.00 72.56 166 PRO A CA 1
ATOM 1313 C C . PRO A 1 166 ? 3.543 -2.987 20.770 1.00 72.56 166 PRO A C 1
ATOM 1315 O O . PRO A 1 166 ? 3.222 -4.051 20.238 1.00 72.56 166 PRO A O 1
ATOM 1318 N N . THR A 1 167 ? 4.547 -2.235 20.305 1.00 73.12 167 THR A N 1
ATOM 1319 C CA . THR A 1 167 ? 5.399 -2.662 19.187 1.00 73.12 167 THR A CA 1
ATOM 1320 C C . THR A 1 167 ? 6.136 -3.940 19.582 1.00 73.12 167 THR A C 1
ATOM 1322 O O . THR A 1 167 ? 6.827 -3.939 20.606 1.00 73.12 167 THR A O 1
ATOM 1325 N N . PRO A 1 168 ? 6.078 -5.014 18.778 1.00 81.06 168 PRO A N 1
ATOM 1326 C CA . PRO A 1 168 ? 6.848 -6.216 19.057 1.00 81.06 168 PRO A CA 1
ATOM 1327 C C . PRO A 1 168 ? 8.349 -5.911 19.142 1.00 81.06 168 PRO A C 1
ATOM 1329 O O . PRO A 1 168 ? 8.920 -5.290 18.244 1.00 81.06 168 PRO A O 1
ATOM 1332 N N . VAL A 1 169 ? 9.021 -6.407 20.184 1.00 83.81 169 VAL A N 1
ATOM 1333 C CA . VAL A 1 169 ? 10.466 -6.180 20.402 1.00 83.81 169 VAL A CA 1
ATOM 1334 C C . VAL A 1 169 ? 11.294 -6.637 19.196 1.00 83.81 169 VAL A C 1
ATOM 1336 O O . VAL A 1 169 ? 12.209 -5.943 18.757 1.00 83.81 169 VAL A O 1
ATOM 1339 N N . GLY A 1 170 ? 10.928 -7.767 18.583 1.00 85.00 170 GLY A N 1
ATOM 1340 C CA . GLY A 1 170 ? 11.587 -8.254 17.369 1.00 85.00 170 GLY A CA 1
ATOM 1341 C C . GLY A 1 170 ? 11.488 -7.278 16.191 1.00 85.00 170 GLY A C 1
ATOM 1342 O O . GLY A 1 170 ? 12.431 -7.167 15.408 1.00 85.00 170 GLY A O 1
ATOM 1343 N N . TRP A 1 171 ? 10.385 -6.530 16.079 1.00 83.38 171 TRP A N 1
ATOM 1344 C CA . TRP A 1 171 ? 10.249 -5.474 15.077 1.00 83.38 171 TRP A CA 1
ATOM 1345 C C . TRP A 1 171 ? 11.157 -4.290 15.405 1.00 83.38 171 TRP A C 1
ATOM 1347 O O . TRP A 1 171 ? 11.860 -3.816 14.517 1.00 83.38 171 TRP A O 1
ATOM 1357 N N . GLN A 1 172 ? 11.214 -3.857 16.671 1.00 85.25 172 GLN A N 1
ATOM 1358 C CA . GLN A 1 172 ? 12.087 -2.756 17.101 1.00 85.25 172 GLN A CA 1
ATOM 1359 C C . GLN A 1 172 ? 13.556 -3.054 16.788 1.00 85.25 172 GLN A C 1
ATOM 1361 O O . GLN A 1 172 ? 14.242 -2.220 16.196 1.00 85.25 172 GLN A O 1
ATOM 1366 N N . ILE A 1 173 ? 14.013 -4.270 17.102 1.00 88.81 173 ILE A N 1
ATOM 1367 C CA . ILE A 1 173 ? 15.375 -4.727 16.803 1.00 88.81 173 ILE A CA 1
ATOM 1368 C C . ILE A 1 173 ? 15.619 -4.727 15.292 1.00 88.81 173 ILE A C 1
ATOM 1370 O O . ILE A 1 173 ? 16.585 -4.125 14.829 1.00 88.81 173 ILE A O 1
ATOM 1374 N N . LYS A 1 174 ? 14.734 -5.346 14.496 1.00 87.38 174 LYS A N 1
ATOM 1375 C CA . LYS A 1 174 ? 14.859 -5.359 13.027 1.00 87.38 174 LYS A CA 1
ATOM 1376 C C . LYS A 1 174 ? 14.873 -3.947 12.443 1.00 87.38 174 LYS A C 1
ATOM 1378 O O . LYS A 1 174 ? 15.637 -3.673 11.522 1.00 87.38 174 LYS A O 1
ATOM 1383 N N . ASN A 1 175 ? 14.041 -3.053 12.970 1.00 88.25 175 ASN A N 1
ATOM 1384 C CA . ASN A 1 175 ? 13.957 -1.677 12.511 1.00 88.25 175 ASN A CA 1
ATOM 1385 C C . ASN A 1 175 ? 15.237 -0.898 12.830 1.00 88.25 175 ASN A C 1
ATOM 1387 O O . ASN A 1 175 ? 15.745 -0.203 11.955 1.00 88.25 175 ASN A O 1
ATOM 1391 N N . LEU A 1 176 ? 15.790 -1.067 14.035 1.00 90.19 176 LEU A N 1
ATOM 1392 C CA . LEU A 1 176 ? 17.061 -0.465 14.441 1.00 90.19 176 LEU A CA 1
ATOM 1393 C C . LEU A 1 176 ? 18.234 -1.002 13.611 1.00 90.19 176 LEU A C 1
ATOM 1395 O O . LEU A 1 176 ? 19.036 -0.224 13.097 1.00 90.19 176 LEU A O 1
ATOM 1399 N N . LEU A 1 177 ? 18.306 -2.321 13.418 1.00 93.12 177 LEU A N 1
ATOM 1400 C CA . LEU A 1 177 ? 19.312 -2.946 12.559 1.00 93.12 177 LEU A CA 1
ATOM 1401 C C . LEU A 1 177 ? 19.209 -2.440 11.121 1.00 93.12 177 LEU A C 1
ATOM 1403 O O . LEU A 1 177 ? 20.228 -2.180 10.495 1.00 93.12 177 LEU A O 1
ATOM 1407 N N . HIS A 1 178 ? 17.999 -2.250 10.596 1.00 91.62 178 HIS A N 1
ATOM 1408 C CA . HIS A 1 178 ? 17.808 -1.689 9.262 1.00 91.62 178 HIS A CA 1
ATOM 1409 C C . HIS A 1 178 ? 18.186 -0.201 9.191 1.00 91.62 178 HIS A C 1
ATOM 1411 O O . HIS A 1 178 ? 1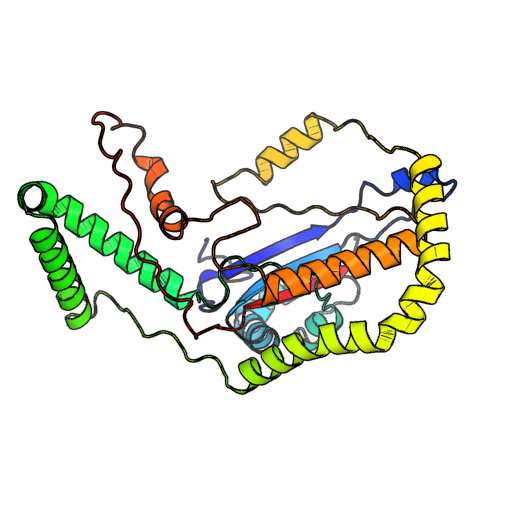8.731 0.242 8.179 1.00 91.62 178 HIS A O 1
ATOM 1417 N N . LEU A 1 179 ? 17.890 0.575 10.238 1.00 92.38 179 LEU A N 1
ATOM 1418 C CA . LEU A 1 179 ? 18.235 1.995 10.342 1.00 92.38 179 LEU A CA 1
ATOM 1419 C C . LEU A 1 179 ? 19.755 2.203 10.327 1.00 92.38 179 LEU A C 1
ATOM 1421 O O . LEU A 1 179 ? 20.239 3.096 9.647 1.00 92.38 179 LEU A O 1
ATOM 1425 N N . LEU A 1 180 ? 20.511 1.374 11.050 1.00 95.00 180 LEU A N 1
ATOM 1426 C CA . LEU A 1 180 ? 21.971 1.495 11.139 1.00 95.00 180 LEU A CA 1
ATOM 1427 C C . LEU A 1 180 ? 22.697 0.734 10.023 1.00 95.00 180 LEU A C 1
ATOM 1429 O O . LEU A 1 180 ? 23.699 1.204 9.484 1.00 95.00 180 LEU A O 1
ATOM 1433 N N . GLY A 1 181 ? 22.180 -0.436 9.651 1.00 93.62 181 GLY A N 1
ATOM 1434 C CA . GLY A 1 181 ? 22.801 -1.339 8.690 1.00 93.62 181 GLY A CA 1
ATOM 1435 C C . GLY A 1 181 ? 22.850 -0.767 7.279 1.00 93.62 181 GLY A C 1
ATOM 1436 O O . GLY A 1 181 ? 23.869 -0.899 6.612 1.00 93.62 181 GLY A O 1
ATOM 1437 N N . MET A 1 182 ? 21.798 -0.080 6.824 1.00 91.31 182 MET A N 1
ATOM 1438 C CA . MET A 1 182 ? 21.784 0.502 5.475 1.00 91.31 182 MET A CA 1
ATOM 1439 C C . MET A 1 182 ? 22.848 1.603 5.286 1.00 91.31 182 MET A C 1
ATOM 1441 O O . MET A 1 182 ? 23.639 1.487 4.347 1.00 91.31 182 MET A O 1
ATOM 1445 N N . PRO A 1 183 ? 22.956 2.628 6.159 1.00 93.38 183 PRO A N 1
ATOM 1446 C CA . PRO A 1 183 ? 24.060 3.587 6.113 1.00 93.38 183 PRO A CA 1
ATOM 1447 C C . PRO A 1 183 ? 25.438 2.932 6.224 1.00 93.38 183 PRO A C 1
ATOM 1449 O O . PRO A 1 183 ? 26.354 3.330 5.510 1.00 93.38 183 PRO A O 1
ATOM 1452 N N . LEU A 1 184 ? 25.584 1.907 7.070 1.00 95.50 184 LEU A N 1
ATOM 1453 C CA . LEU A 1 184 ? 26.845 1.182 7.215 1.00 95.50 184 LEU A CA 1
ATOM 1454 C C . LEU A 1 184 ? 27.243 0.462 5.919 1.00 95.50 184 LEU A C 1
ATOM 1456 O O . LEU A 1 184 ? 28.395 0.550 5.504 1.00 95.50 184 LEU A O 1
ATOM 1460 N N . VAL A 1 185 ? 26.299 -0.195 5.238 1.00 94.62 185 VAL A N 1
ATOM 1461 C CA . VAL A 1 185 ? 26.542 -0.821 3.928 1.00 94.62 185 VAL A CA 1
ATOM 1462 C C . VAL A 1 185 ? 26.972 0.222 2.896 1.00 94.62 185 VAL A C 1
ATOM 1464 O O . VAL A 1 185 ? 27.921 -0.019 2.153 1.00 94.62 185 VAL A O 1
ATOM 1467 N N . VAL A 1 186 ? 26.328 1.394 2.867 1.00 93.31 186 VAL A N 1
ATOM 1468 C CA . VAL A 1 186 ? 26.723 2.497 1.972 1.00 93.31 186 VAL A CA 1
ATOM 1469 C C . VAL A 1 186 ? 28.124 3.008 2.308 1.00 93.31 186 VAL A C 1
ATOM 1471 O O . VAL A 1 186 ? 28.914 3.244 1.399 1.00 93.31 186 VAL A O 1
ATOM 1474 N N . LEU A 1 187 ? 28.458 3.135 3.594 1.00 96.19 187 LEU A N 1
ATOM 1475 C CA . LEU A 1 187 ? 29.780 3.563 4.048 1.00 96.19 187 LEU A CA 1
ATOM 1476 C C . LEU A 1 187 ? 30.868 2.563 3.633 1.00 96.19 187 LEU A C 1
ATOM 1478 O O . LEU A 1 187 ? 31.891 2.971 3.090 1.00 96.19 187 LEU A O 1
ATOM 1482 N N . ILE A 1 188 ? 30.626 1.263 3.815 1.00 97.19 188 ILE A N 1
ATOM 1483 C CA . ILE A 1 188 ? 31.543 0.191 3.397 1.00 97.19 188 ILE A CA 1
ATOM 1484 C C . ILE A 1 188 ? 31.696 0.167 1.872 1.00 97.19 188 ILE A C 1
ATOM 1486 O O . ILE A 1 188 ? 32.804 0.020 1.363 1.00 97.19 188 ILE A O 1
ATOM 1490 N N . ALA A 1 189 ? 30.602 0.349 1.129 1.00 95.31 189 ALA A N 1
ATOM 1491 C CA . ALA A 1 189 ? 30.623 0.402 -0.330 1.00 95.31 189 ALA A CA 1
ATOM 1492 C C . ALA A 1 189 ? 31.190 1.724 -0.883 1.00 95.31 189 ALA A C 1
ATOM 1494 O O . ALA A 1 189 ? 31.469 1.809 -2.080 1.00 95.31 189 ALA A O 1
ATOM 1495 N N . SER A 1 190 ? 31.374 2.753 -0.047 1.00 96.38 190 SER A N 1
ATOM 1496 C CA . SER A 1 190 ? 31.733 4.103 -0.493 1.00 96.38 190 SER A CA 1
ATOM 1497 C C . SER A 1 190 ? 33.031 4.191 -1.305 1.00 96.38 190 SER A C 1
ATOM 1499 O O . SER A 1 190 ? 33.002 4.903 -2.309 1.00 96.38 190 SER A O 1
ATOM 1501 N N . PRO A 1 191 ? 34.126 3.450 -1.014 1.00 97.00 191 PRO A N 1
ATOM 1502 C CA . PRO A 1 191 ? 35.331 3.517 -1.842 1.00 97.00 191 PRO A CA 1
ATOM 1503 C C . PRO A 1 191 ? 35.061 3.056 -3.277 1.00 97.00 191 PRO A C 1
ATOM 1505 O O . PRO A 1 191 ? 35.484 3.699 -4.235 1.00 97.00 191 PRO A O 1
ATOM 1508 N N . LEU A 1 192 ? 34.282 1.982 -3.437 1.00 96.31 192 LEU A N 1
ATOM 1509 C CA . LEU A 1 192 ? 33.875 1.485 -4.749 1.00 96.31 192 LEU A CA 1
ATOM 1510 C C . LEU A 1 192 ? 32.917 2.462 -5.443 1.00 96.31 192 LEU A C 1
ATOM 1512 O O . LEU A 1 192 ? 33.073 2.732 -6.632 1.00 96.31 192 LEU A O 1
ATOM 1516 N N . LEU A 1 193 ? 31.951 3.025 -4.710 1.00 94.50 193 LEU A N 1
ATOM 1517 C CA . LEU A 1 193 ? 31.022 4.017 -5.257 1.00 94.50 193 LEU A CA 1
ATOM 1518 C C . LEU A 1 193 ? 31.756 5.266 -5.756 1.00 94.50 193 LEU A C 1
ATOM 1520 O O . LEU A 1 193 ? 31.414 5.766 -6.822 1.00 94.50 193 LEU A O 1
ATOM 1524 N N . ILE A 1 194 ? 32.784 5.733 -5.041 1.00 96.44 194 ILE A N 1
ATOM 1525 C CA . ILE A 1 194 ? 33.622 6.870 -5.451 1.00 96.44 194 ILE A CA 1
ATOM 1526 C C . ILE A 1 194 ? 34.374 6.553 -6.750 1.00 96.44 194 ILE A C 1
ATOM 1528 O O . ILE A 1 194 ? 34.420 7.396 -7.643 1.00 96.44 194 ILE A O 1
ATOM 1532 N N . LEU A 1 195 ? 34.906 5.334 -6.897 1.00 97.12 195 LEU A N 1
ATOM 1533 C CA . LEU A 1 195 ? 35.584 4.906 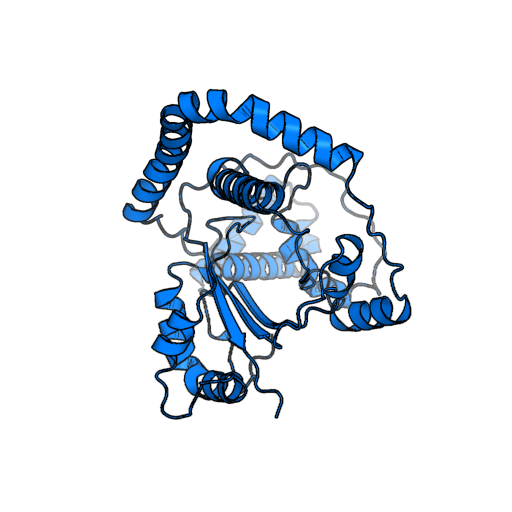-8.127 1.00 97.12 195 LEU A CA 1
ATOM 1534 C C . LEU A 1 195 ? 34.631 4.813 -9.331 1.00 97.12 195 LEU A C 1
ATOM 1536 O O . LEU A 1 195 ? 35.007 5.167 -10.447 1.00 97.12 195 LEU A O 1
ATOM 1540 N N . VAL A 1 196 ? 33.391 4.363 -9.119 1.00 95.19 196 VAL A N 1
ATOM 1541 C CA . VAL A 1 196 ? 32.376 4.222 -10.181 1.00 95.19 196 VAL A CA 1
ATOM 1542 C C . VAL A 1 196 ? 31.675 5.552 -10.502 1.00 95.19 196 VAL A C 1
ATOM 1544 O O . VAL A 1 196 ? 31.221 5.755 -11.631 1.00 95.19 196 VAL A O 1
ATOM 1547 N N . ALA A 1 197 ? 31.614 6.484 -9.547 1.00 95.44 197 ALA A N 1
ATOM 1548 C CA . ALA A 1 197 ? 30.932 7.771 -9.672 1.00 95.44 197 ALA A CA 1
ATOM 1549 C C . ALA A 1 197 ? 31.273 8.573 -10.944 1.00 95.44 197 ALA A C 1
ATOM 1551 O O . ALA A 1 197 ? 30.325 8.999 -11.605 1.00 95.44 197 ALA A O 1
ATOM 1552 N N . PRO A 1 198 ? 32.544 8.779 -11.354 1.00 96.94 198 PRO A N 1
ATOM 1553 C CA . PRO A 1 198 ? 32.838 9.549 -12.566 1.00 96.94 198 PRO A CA 1
ATOM 1554 C C . PRO A 1 198 ? 32.248 8.907 -13.829 1.00 96.94 198 PRO A C 1
ATOM 1556 O O . PRO A 1 198 ? 31.693 9.614 -14.671 1.00 96.94 198 PRO A O 1
ATOM 1559 N N . PHE A 1 199 ? 32.284 7.575 -13.939 1.00 96.31 199 PHE A N 1
ATOM 1560 C CA . PHE A 1 199 ? 31.686 6.848 -15.062 1.00 96.31 199 PHE A CA 1
ATOM 1561 C C . PHE A 1 199 ? 30.162 6.967 -15.062 1.00 96.31 199 PHE A C 1
ATOM 1563 O O . PHE A 1 199 ? 29.560 7.210 -16.109 1.00 96.31 199 PHE A O 1
ATOM 1570 N N . TYR A 1 200 ? 29.541 6.844 -13.885 1.00 95.75 200 TYR A N 1
ATOM 1571 C CA . TYR A 1 200 ? 28.103 7.032 -13.725 1.00 95.75 200 TYR A CA 1
ATOM 1572 C C . TYR A 1 200 ? 27.671 8.454 -14.099 1.00 95.75 200 TYR A C 1
ATOM 1574 O O . TYR A 1 200 ? 26.746 8.619 -14.889 1.00 95.75 200 TYR A O 1
ATOM 1582 N N . VAL A 1 201 ? 28.357 9.480 -13.585 1.00 95.94 201 VAL A N 1
ATOM 1583 C CA . VAL A 1 201 ? 28.055 10.889 -13.877 1.00 95.94 201 VAL A CA 1
ATOM 1584 C C . VAL A 1 201 ? 28.229 11.178 -15.363 1.00 95.94 201 VAL A C 1
ATOM 1586 O O . VAL A 1 201 ? 27.364 11.814 -15.958 1.00 95.94 201 VAL A O 1
ATOM 1589 N N . PHE A 1 202 ? 29.294 10.679 -15.993 1.00 96.88 202 PHE A N 1
ATOM 1590 C CA . PHE A 1 202 ? 29.477 10.815 -17.436 1.00 96.88 202 PHE A CA 1
ATOM 1591 C C . PHE A 1 202 ? 28.334 10.158 -18.223 1.00 96.88 202 PHE A C 1
ATOM 1593 O O . PHE A 1 202 ? 27.756 10.787 -19.111 1.00 96.88 202 PHE A O 1
ATOM 1600 N N . ALA A 1 203 ? 27.966 8.919 -17.879 1.00 95.62 203 ALA A N 1
ATOM 1601 C CA . ALA A 1 203 ? 26.866 8.211 -18.527 1.00 95.62 203 ALA A CA 1
ATOM 1602 C C . ALA A 1 203 ? 25.528 8.942 -18.338 1.00 95.62 203 ALA A C 1
ATOM 1604 O O . ALA A 1 203 ? 24.792 9.119 -19.306 1.00 95.62 203 ALA A O 1
ATOM 1605 N N . LEU A 1 204 ? 25.242 9.425 -17.125 1.00 95.25 204 LEU A N 1
ATOM 1606 C CA . LEU A 1 204 ? 24.046 10.205 -16.817 1.00 95.25 204 LEU A CA 1
ATOM 1607 C C . LEU A 1 204 ? 24.004 11.498 -17.636 1.00 95.25 204 LEU A C 1
ATOM 1609 O O . LEU A 1 204 ? 23.010 11.754 -18.305 1.00 95.25 204 LEU A O 1
ATOM 1613 N N . ARG A 1 205 ? 25.099 12.268 -17.666 1.00 95.44 205 ARG A N 1
ATOM 1614 C CA . ARG A 1 205 ? 25.194 13.506 -18.456 1.00 95.44 205 ARG A CA 1
ATOM 1615 C C . ARG A 1 205 ? 25.042 13.271 -19.949 1.00 95.44 205 ARG A C 1
ATOM 1617 O O . ARG A 1 205 ? 24.484 14.115 -20.644 1.00 95.44 205 ARG A O 1
ATOM 1624 N N . ARG A 1 206 ? 25.550 12.149 -20.459 1.00 95.31 206 ARG A N 1
ATOM 1625 C CA . ARG A 1 206 ? 25.331 11.764 -21.853 1.00 95.31 206 ARG A CA 1
ATOM 1626 C C . ARG A 1 206 ? 23.848 11.507 -22.097 1.00 95.31 206 ARG A C 1
ATOM 1628 O O . ARG A 1 206 ? 23.302 12.097 -23.019 1.00 95.31 206 ARG A O 1
ATOM 1635 N N . LEU A 1 207 ? 23.206 10.697 -21.251 1.00 93.38 207 LEU A N 1
ATOM 1636 C CA . LEU A 1 207 ? 21.774 10.414 -21.356 1.00 93.38 207 LEU A CA 1
ATOM 1637 C C . LEU A 1 207 ? 20.942 11.700 -21.270 1.00 93.38 207 LEU A C 1
ATOM 1639 O O . LEU A 1 207 ? 20.144 11.927 -22.160 1.00 93.38 207 LEU A O 1
ATOM 1643 N N . GLU A 1 208 ? 21.189 12.591 -20.308 1.00 92.19 208 GLU A N 1
ATOM 1644 C CA . GLU A 1 208 ? 20.487 13.885 -20.201 1.00 92.19 208 GLU A CA 1
ATOM 1645 C C . GLU A 1 208 ? 20.528 14.720 -21.493 1.00 92.19 208 GLU A C 1
ATOM 1647 O O . GLU A 1 208 ? 19.590 15.457 -21.768 1.00 92.19 208 GLU A O 1
ATOM 1652 N N . LYS A 1 209 ? 21.603 14.616 -22.286 1.00 93.19 209 LYS A N 1
ATOM 1653 C CA . LYS A 1 209 ? 21.780 15.391 -23.526 1.00 93.19 209 LYS A CA 1
ATOM 1654 C C . LYS A 1 209 ? 21.258 14.697 -24.780 1.00 93.19 209 LYS A C 1
ATOM 1656 O O . LYS A 1 209 ? 20.978 15.372 -25.762 1.00 93.19 209 LYS A O 1
ATOM 1661 N N . THR A 1 210 ? 21.232 13.367 -24.794 1.00 90.25 210 THR A N 1
ATOM 1662 C CA . THR A 1 210 ? 20.925 12.585 -26.003 1.00 90.25 210 THR A CA 1
ATOM 1663 C C . THR A 1 210 ? 19.582 11.878 -25.938 1.00 90.25 210 THR A C 1
ATOM 1665 O O . THR A 1 210 ? 19.159 11.305 -26.937 1.00 90.25 210 THR A O 1
ATOM 1668 N N . ASP A 1 211 ? 18.969 11.804 -24.758 1.00 90.06 211 ASP A N 1
ATOM 1669 C CA . ASP A 1 211 ? 17.753 11.030 -24.566 1.00 90.06 211 ASP A CA 1
ATOM 1670 C C . ASP A 1 211 ? 16.578 11.686 -25.297 1.00 90.06 211 ASP A C 1
ATOM 1672 O O . ASP A 1 211 ? 16.313 12.865 -25.065 1.00 90.06 211 ASP A O 1
ATOM 1676 N N . PRO A 1 212 ? 15.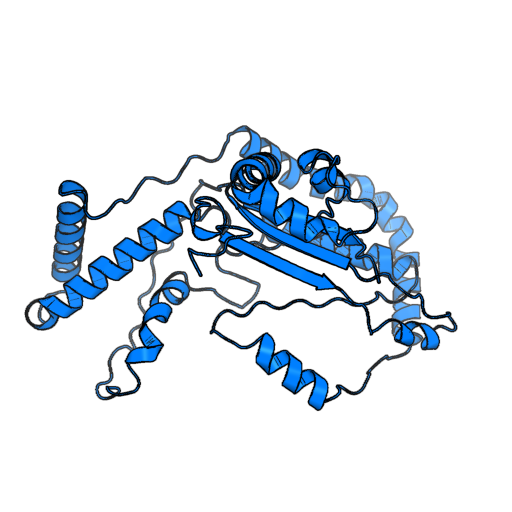855 10.949 -26.154 1.00 88.19 212 PRO A N 1
ATOM 1677 C CA . PRO A 1 212 ? 14.634 11.463 -26.742 1.00 88.19 212 PRO A CA 1
ATOM 1678 C C . PRO A 1 212 ? 13.580 11.781 -25.673 1.00 88.19 212 PRO A C 1
ATOM 1680 O O . PRO A 1 212 ? 13.392 11.055 -24.682 1.00 88.19 212 PRO A O 1
ATOM 1683 N N . GLU A 1 213 ? 12.859 12.871 -25.914 1.00 84.31 213 GLU A N 1
ATOM 1684 C CA . GLU A 1 213 ? 11.657 13.230 -25.174 1.00 84.31 213 GLU A CA 1
ATOM 1685 C C . GLU A 1 213 ? 10.463 12.468 -25.753 1.00 84.31 213 GLU A C 1
ATOM 1687 O O . GLU A 1 213 ? 10.218 12.483 -26.959 1.00 84.31 213 GLU A O 1
ATOM 1692 N N . VAL A 1 214 ? 9.734 11.775 -24.881 1.00 82.00 214 VAL A N 1
ATOM 1693 C CA . VAL A 1 214 ? 8.519 11.037 -25.233 1.00 82.00 214 VAL A CA 1
ATOM 1694 C C . VAL A 1 214 ? 7.369 11.729 -24.517 1.00 82.00 214 VAL A C 1
ATOM 1696 O O . VAL A 1 214 ? 7.218 11.597 -23.305 1.00 82.00 214 VAL A O 1
ATOM 1699 N N . CYS A 1 215 ? 6.609 12.521 -25.271 1.00 80.69 215 CYS A N 1
ATOM 1700 C CA . CYS A 1 215 ? 5.494 13.327 -24.776 1.00 80.69 215 CYS A CA 1
ATOM 1701 C C . CYS A 1 215 ? 4.227 12.959 -25.563 1.00 80.69 215 CYS A C 1
ATOM 1703 O O . CYS A 1 215 ? 3.820 13.716 -26.448 1.00 80.69 215 CYS A O 1
ATOM 1705 N N . PRO A 1 216 ? 3.637 11.774 -25.315 1.00 77.94 216 PRO A N 1
ATOM 1706 C CA . PRO A 1 216 ? 2.441 11.352 -26.023 1.00 77.94 216 PRO A CA 1
ATOM 1707 C C . PRO A 1 216 ? 1.287 12.300 -25.694 1.00 77.94 216 PRO A C 1
ATOM 1709 O O . PRO A 1 216 ? 1.112 12.729 -24.551 1.00 77.94 216 PRO A O 1
ATOM 1712 N N . THR A 1 217 ? 0.490 12.641 -26.703 1.00 80.25 217 THR A N 1
ATOM 1713 C CA . THR A 1 217 ? -0.732 13.415 -26.489 1.00 80.25 217 THR A CA 1
ATOM 1714 C C . THR A 1 217 ? -1.723 12.566 -25.703 1.00 80.25 217 THR A C 1
ATOM 1716 O O . THR A 1 217 ? -1.996 11.422 -26.066 1.00 80.25 217 THR A O 1
ATOM 1719 N N . VAL A 1 218 ? -2.263 13.126 -24.622 1.00 80.88 218 VAL A N 1
ATOM 1720 C CA . VAL A 1 218 ? -3.301 12.461 -23.832 1.00 80.88 218 VAL A CA 1
ATOM 1721 C C . VAL A 1 218 ? -4.576 12.387 -24.670 1.00 80.88 218 VAL A C 1
ATOM 1723 O O . VAL A 1 218 ? -5.075 13.413 -25.130 1.00 80.88 218 VAL A O 1
ATOM 1726 N N . ASP A 1 219 ? -5.116 11.182 -24.863 1.00 85.69 219 ASP A N 1
ATOM 1727 C CA . ASP A 1 219 ? -6.458 11.026 -25.425 1.00 85.69 219 ASP A CA 1
ATOM 1728 C C . ASP A 1 219 ? -7.487 11.505 -24.397 1.00 85.69 219 ASP A C 1
ATOM 1730 O O . ASP A 1 219 ? -7.728 10.863 -23.370 1.00 85.69 219 ASP A O 1
ATOM 1734 N N . GLN A 1 220 ? -8.100 12.648 -24.693 1.00 87.50 220 GLN A N 1
ATOM 1735 C CA . GLN A 1 220 ? -9.081 13.290 -23.831 1.00 87.50 220 GLN A CA 1
ATOM 1736 C C . GLN A 1 220 ? -10.267 12.365 -23.529 1.00 87.50 220 GLN A C 1
ATOM 1738 O O . GLN A 1 220 ? -10.713 12.286 -22.386 1.00 87.50 220 GLN A O 1
ATOM 1743 N N . LYS A 1 221 ? -10.734 11.593 -24.518 1.00 88.38 221 LYS A N 1
ATOM 1744 C CA . LYS A 1 221 ? -11.865 10.676 -24.334 1.00 88.38 221 LYS A CA 1
ATOM 1745 C C . LYS A 1 221 ? -11.495 9.525 -23.403 1.00 88.38 221 LYS A C 1
ATOM 1747 O O . LYS A 1 221 ? -12.304 9.105 -22.576 1.00 88.38 221 LYS A O 1
ATOM 1752 N N . HIS A 1 222 ? -10.276 9.005 -23.525 1.00 84.06 222 HIS A N 1
ATOM 1753 C CA . HIS A 1 222 ? -9.765 7.998 -22.602 1.00 84.06 222 HIS A CA 1
ATOM 1754 C C . HIS A 1 222 ? -9.636 8.550 -21.176 1.00 84.06 222 HIS A C 1
ATOM 1756 O O . HIS A 1 222 ? -10.070 7.883 -20.238 1.00 84.06 222 HIS A O 1
ATOM 1762 N N . SER A 1 223 ? -9.119 9.773 -21.018 1.00 85.19 223 SER A N 1
ATOM 1763 C CA . SER A 1 223 ? -8.995 10.437 -19.715 1.00 85.19 223 SER A CA 1
ATOM 1764 C C . SER A 1 223 ? -10.353 10.676 -19.047 1.00 85.19 223 SER A C 1
ATOM 1766 O O . SER A 1 223 ? -10.509 10.369 -17.868 1.00 85.19 223 SER A O 1
ATOM 1768 N N . GLU A 1 224 ? -11.355 11.142 -19.794 1.00 87.06 224 GLU A N 1
ATOM 1769 C CA . GLU A 1 224 ? -12.720 11.333 -19.289 1.00 87.06 224 GLU A CA 1
ATOM 1770 C C . GLU A 1 224 ? -13.371 10.013 -18.871 1.00 87.06 224 GLU A C 1
ATOM 1772 O O . GLU A 1 224 ? -14.031 9.944 -17.835 1.00 87.06 224 GLU A O 1
ATOM 1777 N N . ASN A 1 225 ? -13.164 8.946 -19.648 1.00 86.19 225 ASN A N 1
ATOM 1778 C CA . ASN A 1 225 ? -13.647 7.620 -19.275 1.00 86.19 225 ASN A CA 1
ATOM 1779 C C . ASN A 1 225 ? -12.985 7.132 -17.985 1.00 86.19 225 ASN A C 1
ATOM 1781 O O . ASN A 1 225 ? -13.688 6.634 -17.114 1.00 86.19 225 ASN A O 1
ATOM 1785 N N . LEU A 1 226 ? -11.665 7.296 -17.846 1.00 82.25 226 LEU A N 1
ATOM 1786 C CA . LEU A 1 226 ? -10.945 6.892 -16.639 1.00 82.25 226 LEU A CA 1
ATOM 1787 C C . LEU A 1 226 ? -11.420 7.689 -15.417 1.00 82.25 226 LEU A C 1
ATOM 1789 O O . LEU A 1 226 ? -11.722 7.096 -14.388 1.00 82.25 226 LEU A O 1
ATOM 1793 N N . SER A 1 227 ? -11.597 9.005 -15.563 1.00 81.81 227 SER A N 1
ATOM 1794 C CA . SER A 1 227 ? -12.125 9.872 -14.504 1.00 81.81 227 SER A CA 1
ATOM 1795 C C . SER A 1 227 ? -13.497 9.410 -14.010 1.00 81.81 227 SER A C 1
ATOM 1797 O O . SER A 1 227 ? -13.711 9.385 -12.807 1.00 81.81 227 SER A O 1
ATOM 1799 N N . ARG A 1 228 ? -14.398 8.938 -14.883 1.00 82.50 228 ARG A N 1
ATOM 1800 C CA . ARG A 1 228 ? -15.707 8.402 -14.453 1.00 82.50 228 ARG A CA 1
ATOM 1801 C C . ARG A 1 228 ? -15.622 7.139 -13.587 1.00 82.50 228 ARG A C 1
ATOM 1803 O O . ARG A 1 228 ? -16.570 6.863 -12.858 1.00 82.50 228 ARG A O 1
ATOM 1810 N N . PHE A 1 229 ? -14.549 6.355 -13.714 1.00 75.06 229 PHE A N 1
ATOM 1811 C CA . PHE A 1 229 ? -14.338 5.114 -12.955 1.00 75.06 229 PHE A CA 1
ATOM 1812 C C . PHE A 1 229 ? -13.420 5.289 -11.741 1.00 75.06 229 PHE A C 1
ATOM 1814 O O . PHE A 1 229 ? -13.458 4.475 -10.820 1.00 75.06 229 PHE A O 1
ATOM 1821 N N . GLU A 1 230 ? -12.542 6.290 -11.765 1.00 76.69 230 GLU A N 1
ATOM 1822 C CA . GLU A 1 230 ? -11.604 6.552 -10.676 1.00 76.69 230 GLU A CA 1
ATOM 1823 C C . GLU A 1 230 ? -12.124 7.621 -9.717 1.00 76.69 230 GLU A C 1
ATOM 1825 O O . GLU A 1 230 ? -11.815 7.531 -8.536 1.00 76.69 230 GLU A O 1
ATOM 1830 N N . ASP A 1 231 ? -12.925 8.586 -10.184 1.00 80.31 231 ASP A N 1
ATOM 1831 C CA . ASP A 1 231 ? -13.417 9.712 -9.388 1.00 80.31 231 ASP A CA 1
ATOM 1832 C C . ASP A 1 231 ? -14.821 9.457 -8.828 1.00 80.31 231 ASP A C 1
ATOM 1834 O O . ASP A 1 231 ? -15.840 9.742 -9.461 1.00 80.31 231 ASP A O 1
ATOM 1838 N N . HIS A 1 232 ? -14.872 8.869 -7.634 1.00 73.19 232 HIS A N 1
ATOM 1839 C CA . HIS A 1 232 ? -16.120 8.526 -6.947 1.00 73.19 232 HIS A CA 1
ATOM 1840 C C . HIS A 1 232 ? -16.282 9.237 -5.610 1.00 73.19 232 HIS A C 1
ATOM 1842 O O . HIS A 1 232 ? -17.397 9.586 -5.227 1.00 73.19 232 HIS A O 1
ATOM 1848 N N . ASP A 1 233 ? -15.182 9.406 -4.887 1.00 69.00 233 ASP A N 1
ATOM 1849 C CA . ASP A 1 233 ? -15.169 9.926 -3.531 1.00 69.00 233 ASP A CA 1
ATOM 1850 C C . ASP A 1 233 ? -13.971 10.868 -3.367 1.00 69.00 233 ASP A C 1
ATOM 1852 O O . ASP A 1 233 ? -13.119 11.008 -4.236 1.00 69.00 233 ASP A O 1
ATOM 1856 N N . VAL A 1 234 ? -13.848 11.524 -2.224 1.00 64.19 234 VAL A N 1
ATOM 1857 C CA . VAL A 1 234 ? -12.729 12.441 -1.968 1.00 64.19 234 VAL A CA 1
ATOM 1858 C C . VAL A 1 234 ? -11.408 11.689 -1.759 1.00 64.19 234 VAL A C 1
ATOM 1860 O O . VAL A 1 234 ? -10.329 12.281 -1.803 1.00 64.19 234 VAL A O 1
ATOM 1863 N N . THR A 1 235 ? -11.492 10.369 -1.555 1.00 62.91 235 THR A N 1
ATOM 1864 C CA . THR A 1 235 ? -10.363 9.436 -1.555 1.00 62.91 235 THR A CA 1
ATOM 1865 C C . THR A 1 235 ? -10.555 8.411 -2.664 1.00 62.91 235 THR A C 1
ATOM 1867 O O . THR A 1 235 ? -11.233 7.401 -2.493 1.00 62.91 235 THR A O 1
ATOM 1870 N N . ASN A 1 236 ? -9.911 8.668 -3.795 1.00 73.50 236 ASN A N 1
ATOM 1871 C CA . ASN A 1 236 ? -9.967 7.800 -4.959 1.00 73.50 236 ASN A CA 1
ATOM 1872 C C . ASN A 1 236 ? -8.749 6.888 -5.039 1.00 73.50 236 ASN A C 1
ATOM 1874 O O . ASN A 1 236 ? -7.625 7.263 -4.692 1.00 73.50 236 ASN A O 1
ATOM 1878 N N . GLN A 1 237 ? -8.969 5.678 -5.541 1.00 76.50 237 GLN A N 1
ATOM 1879 C CA . GLN A 1 237 ? -7.863 4.812 -5.906 1.00 76.50 237 GLN A CA 1
ATOM 1880 C C . GLN A 1 237 ? -7.200 5.336 -7.181 1.00 76.50 237 GLN A C 1
ATOM 1882 O O . GLN A 1 237 ? -7.875 5.656 -8.150 1.00 76.50 237 GLN A O 1
ATOM 1887 N N . PHE A 1 238 ? -5.871 5.361 -7.195 1.00 82.25 238 PHE A N 1
ATOM 1888 C CA . PHE A 1 238 ? -5.099 5.680 -8.391 1.00 82.25 238 PHE A CA 1
ATOM 1889 C C . PHE A 1 238 ? -4.082 4.572 -8.651 1.00 82.25 238 PHE A C 1
ATOM 1891 O O . PHE A 1 238 ? -3.455 4.052 -7.715 1.00 82.25 238 PHE A O 1
ATOM 1898 N N . SER A 1 239 ? -3.953 4.163 -9.910 1.00 84.50 239 SER A N 1
ATOM 1899 C CA . SER A 1 239 ? -2.973 3.164 -10.333 1.00 84.50 239 SER A CA 1
ATOM 1900 C C . SER A 1 239 ? -2.392 3.554 -11.671 1.00 84.50 239 SER A C 1
ATOM 1902 O O . SER A 1 239 ? -3.115 3.701 -12.646 1.00 84.50 239 SER A O 1
ATOM 1904 N N . ALA A 1 240 ? -1.070 3.646 -11.725 1.00 84.69 240 ALA A N 1
ATOM 1905 C CA . ALA A 1 240 ? -0.354 3.843 -12.968 1.00 84.69 240 ALA A CA 1
ATOM 1906 C C . ALA A 1 240 ? 0.548 2.637 -13.218 1.00 84.69 240 ALA A C 1
ATOM 1908 O O . ALA A 1 240 ? 1.287 2.197 -12.334 1.00 84.69 240 ALA A O 1
ATOM 1909 N N . MET A 1 241 ? 0.487 2.120 -14.439 1.00 86.38 241 MET A N 1
ATOM 1910 C CA . MET A 1 241 ? 1.443 1.162 -14.970 1.00 86.38 241 MET A CA 1
ATOM 1911 C C . MET A 1 241 ? 2.110 1.799 -16.180 1.00 86.38 241 MET A C 1
ATOM 1913 O O . MET A 1 241 ? 1.448 2.454 -16.979 1.00 86.38 241 MET A O 1
ATOM 1917 N N . GLY A 1 242 ? 3.415 1.603 -16.309 1.00 86.12 242 GLY A N 1
ATOM 1918 C CA . GLY A 1 242 ? 4.140 2.062 -17.476 1.00 86.12 242 GLY A CA 1
ATOM 1919 C C . GLY A 1 242 ? 5.514 1.429 -17.572 1.00 86.12 242 GLY A C 1
ATOM 1920 O O . GLY A 1 242 ? 6.078 0.931 -16.592 1.00 86.12 242 GLY A O 1
ATOM 1921 N N . SER A 1 243 ? 6.042 1.463 -18.785 1.00 84.81 243 SER A N 1
ATOM 1922 C CA . SER A 1 243 ? 7.377 0.985 -19.103 1.00 84.81 243 SER A CA 1
ATOM 1923 C C . SER A 1 243 ? 8.452 1.960 -18.610 1.00 84.81 243 SER A C 1
ATOM 1925 O O . SER A 1 243 ? 8.342 3.174 -18.770 1.00 84.81 243 SER A O 1
ATOM 1927 N N . LEU A 1 244 ? 9.546 1.439 -18.046 1.00 87.25 244 LEU A N 1
ATOM 1928 C CA . LEU A 1 244 ? 10.749 2.241 -17.811 1.00 87.25 244 LEU A CA 1
ATOM 1929 C C . LEU A 1 244 ? 11.568 2.346 -19.099 1.00 87.25 244 LEU A C 1
ATOM 1931 O O . LEU A 1 244 ? 11.724 1.367 -19.831 1.00 87.25 244 LEU A O 1
ATOM 1935 N N . LYS A 1 245 ? 12.165 3.520 -19.329 1.00 89.19 245 LYS A N 1
ATOM 1936 C CA . LYS A 1 245 ? 13.125 3.728 -20.420 1.00 89.19 245 LYS A CA 1
ATOM 1937 C C . LYS A 1 245 ? 14.247 2.673 -20.354 1.00 89.19 245 LYS A C 1
ATOM 1939 O O . LYS A 1 245 ? 14.792 2.431 -19.271 1.00 89.19 245 LYS A O 1
ATOM 1944 N N . PRO A 1 246 ? 14.633 2.067 -21.490 1.00 89.25 246 PRO A N 1
ATOM 1945 C CA . PRO A 1 246 ? 15.556 0.936 -21.511 1.00 89.25 246 PRO A CA 1
ATOM 1946 C C . PRO A 1 246 ? 16.968 1.335 -21.063 1.00 89.25 246 PRO A C 1
ATOM 1948 O O . PRO A 1 246 ? 17.393 2.475 -21.239 1.00 89.25 246 PRO A O 1
ATOM 1951 N N . GLY A 1 247 ? 17.737 0.383 -20.536 1.00 91.19 247 GLY A N 1
ATOM 1952 C CA . GLY A 1 247 ? 19.162 0.560 -20.245 1.00 91.19 247 GLY A CA 1
ATOM 1953 C C . GLY A 1 247 ? 19.532 0.412 -18.771 1.00 91.19 247 GLY A C 1
ATOM 1954 O O . GLY A 1 247 ? 18.795 0.794 -17.863 1.00 91.19 247 GLY A O 1
ATOM 1955 N N . LEU A 1 248 ? 20.725 -0.139 -18.543 1.00 92.38 248 LEU A N 1
ATOM 1956 C CA . LEU A 1 248 ? 21.188 -0.555 -17.220 1.00 92.38 248 LEU A CA 1
ATOM 1957 C C . LEU A 1 248 ? 21.379 0.621 -16.257 1.00 92.38 248 LEU A C 1
ATOM 1959 O O . LEU A 1 248 ? 20.967 0.527 -15.106 1.00 92.38 248 LEU A O 1
ATOM 1963 N N . VAL A 1 249 ? 21.929 1.745 -16.730 1.00 93.94 249 VAL A N 1
ATOM 1964 C CA . VAL A 1 249 ? 22.094 2.955 -15.903 1.00 93.94 249 VAL A CA 1
ATOM 1965 C C . VAL A 1 249 ? 20.739 3.415 -15.362 1.00 93.94 249 VAL A C 1
ATOM 1967 O O . VAL A 1 249 ? 20.595 3.582 -14.159 1.00 93.94 249 VAL A O 1
ATOM 1970 N N . ARG A 1 250 ? 19.716 3.520 -16.223 1.00 92.06 250 ARG A N 1
ATOM 1971 C CA . ARG A 1 250 ? 18.364 3.950 -15.833 1.00 92.06 250 ARG A CA 1
ATOM 1972 C C . ARG A 1 250 ? 17.718 2.989 -14.842 1.00 92.06 250 ARG A C 1
ATOM 1974 O O . ARG A 1 250 ? 17.181 3.432 -13.832 1.00 92.06 250 ARG A O 1
ATOM 1981 N N . LEU A 1 251 ? 17.805 1.686 -15.113 1.00 93.38 251 LEU A N 1
ATOM 1982 C CA . LEU A 1 251 ? 17.255 0.653 -14.239 1.00 93.38 251 LEU A CA 1
ATOM 1983 C C . LEU A 1 251 ? 17.900 0.695 -12.848 1.00 93.38 251 LEU A C 1
ATOM 1985 O O . LEU A 1 251 ? 17.193 0.719 -11.842 1.00 93.38 251 LEU A O 1
ATOM 1989 N N . LEU A 1 252 ? 19.233 0.734 -12.786 1.00 94.69 252 LEU A N 1
ATOM 1990 C CA . LEU A 1 252 ? 19.956 0.787 -11.517 1.00 94.69 252 LEU A CA 1
ATOM 1991 C C . LEU A 1 252 ? 19.668 2.084 -10.760 1.00 94.69 252 LEU A C 1
ATOM 1993 O O . LEU A 1 252 ? 19.433 2.026 -9.554 1.00 94.69 252 LEU A O 1
ATOM 1997 N N . THR A 1 253 ? 19.608 3.228 -11.448 1.00 94.62 253 THR A N 1
ATOM 1998 C CA . THR A 1 253 ? 19.219 4.506 -10.839 1.00 94.62 253 THR A CA 1
ATOM 1999 C C . THR A 1 253 ? 17.797 4.448 -10.288 1.00 94.62 253 THR A C 1
ATOM 2001 O O . THR A 1 253 ? 17.590 4.824 -9.139 1.00 94.62 253 THR A O 1
ATOM 2004 N N . ALA A 1 254 ? 16.824 3.934 -11.046 1.00 94.38 254 ALA A N 1
ATOM 2005 C CA . ALA A 1 254 ? 15.440 3.815 -10.592 1.00 94.38 254 ALA A CA 1
ATOM 2006 C C . ALA A 1 254 ? 15.329 2.914 -9.353 1.00 94.38 254 ALA A C 1
ATOM 2008 O O . ALA A 1 254 ? 14.729 3.309 -8.355 1.00 94.38 254 ALA A O 1
ATOM 2009 N N . ILE A 1 255 ? 15.974 1.742 -9.366 1.00 94.12 255 ILE A N 1
ATOM 2010 C CA . ILE A 1 255 ? 16.023 0.840 -8.205 1.00 94.12 255 ILE A CA 1
ATOM 2011 C C . ILE A 1 255 ? 16.678 1.535 -7.006 1.00 94.12 255 ILE A C 1
ATOM 2013 O O . ILE A 1 255 ? 16.162 1.446 -5.892 1.00 94.12 255 ILE A O 1
ATOM 2017 N N . PHE A 1 256 ? 17.804 2.222 -7.210 1.00 93.62 256 PHE A N 1
ATOM 2018 C CA . PHE A 1 256 ? 18.520 2.925 -6.146 1.00 93.62 256 PHE A CA 1
ATOM 2019 C C . PHE A 1 256 ? 17.679 4.050 -5.531 1.00 93.62 256 PHE A C 1
ATOM 2021 O O . PHE A 1 256 ? 17.574 4.139 -4.305 1.00 93.62 256 PHE A O 1
ATOM 2028 N N . VAL A 1 257 ? 17.036 4.872 -6.365 1.00 94.00 257 VAL A N 1
ATOM 2029 C CA . VAL A 1 257 ? 16.143 5.951 -5.927 1.00 94.00 257 VAL A CA 1
ATOM 2030 C C . VAL A 1 257 ? 14.958 5.371 -5.165 1.00 94.00 257 VAL A C 1
ATOM 2032 O O . VAL A 1 257 ? 14.700 5.810 -4.050 1.00 94.00 257 VAL A O 1
ATOM 2035 N N . LEU A 1 258 ? 14.288 4.341 -5.691 1.00 93.56 258 LEU A N 1
ATOM 2036 C CA . LEU A 1 258 ? 13.157 3.703 -5.013 1.00 93.56 258 LEU A CA 1
ATOM 2037 C C . LEU A 1 258 ? 13.565 3.093 -3.667 1.00 93.56 258 LEU A C 1
ATOM 2039 O O . LEU A 1 258 ? 12.878 3.306 -2.673 1.00 93.56 258 LEU A O 1
ATOM 2043 N N . LYS A 1 259 ? 14.714 2.411 -3.583 1.00 92.56 259 LYS A N 1
ATOM 2044 C CA . LYS A 1 259 ? 15.241 1.898 -2.306 1.00 92.56 259 LYS A CA 1
ATOM 2045 C C . LYS A 1 259 ? 15.550 3.020 -1.314 1.00 92.56 259 LYS A C 1
ATOM 2047 O O . LYS A 1 259 ? 15.253 2.884 -0.128 1.00 92.56 259 LYS A O 1
ATOM 2052 N N . THR A 1 260 ? 16.111 4.129 -1.791 1.00 91.88 260 THR A N 1
ATOM 2053 C CA . THR A 1 260 ? 16.390 5.317 -0.968 1.00 91.88 260 THR A CA 1
ATOM 2054 C C . THR A 1 260 ? 15.099 5.955 -0.463 1.00 91.88 260 THR A C 1
ATOM 2056 O O . THR A 1 260 ? 14.985 6.262 0.722 1.00 91.88 260 THR A O 1
ATOM 2059 N N . VAL A 1 261 ? 14.096 6.094 -1.332 1.00 90.31 261 VAL A N 1
ATOM 2060 C CA . VAL A 1 261 ? 12.761 6.585 -0.974 1.00 90.31 261 VAL A CA 1
ATOM 2061 C C . VAL A 1 261 ? 12.109 5.657 0.042 1.00 90.31 261 VAL A C 1
ATOM 2063 O O . VAL A 1 261 ? 11.594 6.143 1.039 1.00 90.31 261 VAL A O 1
ATOM 2066 N N . ASN A 1 262 ? 12.186 4.338 -0.141 1.00 89.31 262 ASN A N 1
ATOM 2067 C CA . ASN A 1 262 ? 11.659 3.361 0.810 1.00 89.31 262 ASN A CA 1
ATOM 2068 C C . ASN A 1 262 ? 12.318 3.487 2.191 1.00 89.31 262 ASN A C 1
ATOM 2070 O O . ASN A 1 262 ? 11.643 3.478 3.219 1.00 89.31 262 ASN A O 1
ATOM 2074 N N . TYR A 1 263 ? 13.645 3.646 2.218 1.00 90.31 263 TYR A N 1
ATOM 2075 C CA . TYR A 1 263 ? 14.390 3.893 3.449 1.00 90.31 263 TYR A CA 1
ATOM 2076 C C . TYR A 1 263 ? 13.943 5.203 4.117 1.00 90.31 263 TYR A C 1
ATOM 2078 O O . TYR A 1 263 ? 13.643 5.218 5.311 1.00 90.31 263 TYR A O 1
ATOM 2086 N N . GLY A 1 264 ? 13.830 6.288 3.345 1.00 88.19 264 GLY A N 1
ATOM 2087 C CA . GLY A 1 264 ? 13.367 7.587 3.834 1.00 88.19 264 GLY A CA 1
ATOM 2088 C C . GLY A 1 264 ? 11.926 7.556 4.349 1.00 88.19 264 GLY A C 1
ATOM 2089 O O . GLY A 1 264 ? 11.658 8.063 5.434 1.00 88.19 264 GLY A O 1
ATOM 2090 N N . ALA A 1 265 ? 11.023 6.892 3.627 1.00 84.06 265 ALA A N 1
ATOM 2091 C CA . ALA A 1 265 ? 9.625 6.674 4.000 1.00 84.06 265 ALA A CA 1
ATOM 2092 C C . ALA A 1 265 ? 9.467 5.865 5.297 1.00 84.06 265 ALA A C 1
ATOM 2094 O O . ALA A 1 265 ? 8.453 5.955 5.987 1.00 84.06 265 ALA A O 1
ATOM 2095 N N . ARG A 1 266 ? 10.452 5.023 5.619 1.00 84.31 266 ARG A N 1
ATOM 2096 C CA . ARG A 1 266 ? 10.445 4.210 6.834 1.00 84.31 266 ARG A CA 1
ATOM 2097 C C . ARG A 1 266 ? 11.046 4.936 8.036 1.00 84.31 266 ARG A C 1
ATOM 2099 O O . ARG A 1 266 ? 10.534 4.768 9.137 1.00 84.31 266 ARG A O 1
ATOM 2106 N N . HIS A 1 267 ? 12.119 5.703 7.835 1.00 85.88 267 HIS A N 1
ATOM 2107 C CA . HIS A 1 267 ? 12.966 6.192 8.933 1.00 85.88 267 HIS A CA 1
ATOM 2108 C C . HIS A 1 267 ? 13.038 7.715 9.075 1.00 85.88 267 HIS A C 1
ATOM 2110 O O . HIS A 1 267 ? 13.392 8.206 10.142 1.00 85.88 267 HIS A O 1
ATOM 2116 N N . ILE A 1 268 ? 12.742 8.470 8.015 1.00 82.75 268 ILE A N 1
ATOM 2117 C CA . ILE A 1 268 ? 12.948 9.927 7.967 1.00 82.75 268 ILE A CA 1
ATOM 2118 C C . ILE A 1 268 ? 11.612 10.674 7.956 1.00 82.75 268 ILE A C 1
ATOM 2120 O O . ILE A 1 268 ? 11.466 11.695 8.632 1.00 82.75 268 ILE A O 1
ATOM 2124 N N . THR A 1 269 ? 10.632 10.198 7.184 1.00 73.94 269 THR A N 1
ATOM 2125 C CA . THR A 1 269 ? 9.327 10.860 7.082 1.00 73.94 269 THR A CA 1
ATOM 2126 C C . THR A 1 269 ? 8.567 10.748 8.394 1.00 73.94 269 THR A C 1
ATOM 2128 O O . THR A 1 269 ? 8.385 9.655 8.929 1.00 73.94 269 THR A O 1
ATOM 2131 N N . ARG A 1 270 ? 8.097 11.888 8.903 1.00 67.19 270 ARG A N 1
ATOM 2132 C CA . ARG A 1 270 ? 7.264 11.924 10.106 1.00 67.19 270 ARG A CA 1
ATOM 2133 C C . ARG A 1 270 ? 5.829 11.512 9.767 1.00 67.19 270 ARG A C 1
ATOM 2135 O O . ARG A 1 270 ? 5.369 11.856 8.671 1.00 67.19 270 ARG A O 1
ATOM 2142 N N . PRO A 1 271 ? 5.111 10.869 10.705 1.00 66.25 271 PRO A N 1
ATOM 2143 C CA . PRO A 1 271 ? 3.693 10.581 10.536 1.00 66.25 271 PRO A CA 1
ATOM 2144 C C . PRO A 1 271 ? 2.903 11.831 10.132 1.00 66.25 271 PRO A C 1
ATOM 2146 O O . PRO A 1 271 ? 3.132 12.920 10.667 1.00 66.25 271 PRO A O 1
ATOM 2149 N N . GLY A 1 272 ? 2.006 11.687 9.157 1.00 60.47 272 GLY A N 1
ATOM 2150 C CA . GLY A 1 272 ? 1.148 12.775 8.683 1.00 60.47 272 GLY A CA 1
ATOM 2151 C C . GLY A 1 272 ? 1.832 13.799 7.788 1.00 60.47 272 GLY A C 1
ATOM 2152 O O . GLY A 1 272 ? 1.289 14.887 7.584 1.00 60.47 272 GLY A O 1
ATOM 2153 N N . THR A 1 273 ? 3.015 13.493 7.252 1.00 59.44 273 THR A N 1
ATOM 2154 C CA . THR A 1 273 ? 3.715 14.383 6.320 1.00 59.44 273 THR A CA 1
ATOM 2155 C C . THR A 1 273 ? 4.279 13.634 5.121 1.00 59.44 273 THR A C 1
ATOM 2157 O O . THR A 1 273 ? 5.002 12.647 5.273 1.00 59.44 273 THR A O 1
ATOM 2160 N N . LEU A 1 274 ? 4.010 14.157 3.923 1.00 58.88 274 LEU A N 1
ATOM 2161 C CA . LEU A 1 274 ? 4.708 13.793 2.692 1.00 58.88 274 LEU A CA 1
ATOM 2162 C C . LEU A 1 274 ? 5.359 15.059 2.122 1.00 58.88 274 LEU A C 1
ATOM 2164 O O . LEU A 1 274 ? 4.732 15.866 1.434 1.00 58.88 274 LEU A O 1
ATOM 2168 N N . GLY A 1 275 ? 6.624 15.286 2.482 1.00 60.34 275 GLY A N 1
ATOM 2169 C CA . GLY A 1 275 ? 7.341 16.511 2.124 1.00 60.34 275 GLY A CA 1
ATOM 2170 C C . GLY A 1 275 ? 6.686 17.759 2.729 1.00 60.34 275 GLY A C 1
ATOM 2171 O O . GLY A 1 275 ? 6.687 17.939 3.945 1.00 60.34 275 GLY A O 1
ATOM 2172 N N . ARG A 1 276 ? 6.136 18.639 1.879 1.00 52.44 276 ARG A N 1
ATOM 2173 C CA . ARG A 1 276 ? 5.405 19.852 2.303 1.00 52.44 276 ARG A CA 1
ATOM 2174 C C . ARG A 1 276 ? 3.912 19.615 2.556 1.00 52.44 276 ARG A C 1
ATOM 2176 O O . ARG A 1 276 ? 3.264 20.480 3.142 1.00 52.44 276 ARG A O 1
ATOM 2183 N N . ILE A 1 277 ? 3.377 18.468 2.141 1.00 53.19 277 ILE A N 1
ATOM 2184 C CA . ILE A 1 277 ? 1.970 18.115 2.329 1.00 53.19 277 ILE A CA 1
ATOM 2185 C C . ILE A 1 277 ? 1.800 17.606 3.759 1.00 53.19 277 ILE A C 1
ATOM 2187 O O . ILE A 1 277 ? 2.485 16.673 4.181 1.00 53.19 277 ILE A O 1
ATOM 2191 N N . ARG A 1 278 ? 0.902 18.242 4.515 1.00 55.94 278 ARG A N 1
ATOM 2192 C CA . ARG A 1 278 ? 0.519 17.817 5.864 1.00 55.94 278 ARG A CA 1
ATOM 2193 C C . ARG A 1 278 ? -0.858 17.178 5.805 1.00 55.94 278 ARG A C 1
ATOM 2195 O O . ARG A 1 278 ? -1.820 17.838 5.426 1.00 55.94 278 ARG A O 1
ATOM 2202 N N . PHE A 1 279 ? -0.946 15.931 6.234 1.00 52.62 279 PHE A N 1
ATOM 2203 C CA . PHE A 1 279 ? -2.207 15.232 6.413 1.00 52.62 279 PHE A CA 1
ATOM 2204 C C . PHE A 1 279 ? -2.684 15.467 7.843 1.00 52.62 279 PHE A C 1
ATOM 2206 O O . PHE A 1 279 ? -2.036 15.033 8.798 1.00 52.62 279 PHE A O 1
ATOM 2213 N N . ARG A 1 280 ? -3.798 16.192 7.997 1.00 45.78 280 ARG A N 1
ATOM 2214 C CA . ARG A 1 280 ? -4.448 16.342 9.300 1.00 45.78 280 ARG A CA 1
ATOM 2215 C C . ARG A 1 280 ? -5.246 15.071 9.615 1.00 45.78 280 ARG A C 1
ATOM 2217 O O . ARG A 1 280 ? -6.088 14.710 8.796 1.00 45.78 280 ARG A O 1
ATOM 2224 N N . PRO A 1 281 ? -5.030 14.421 10.775 1.00 43.81 281 PRO A N 1
ATOM 2225 C CA . PRO A 1 281 ? -5.792 13.236 11.184 1.00 43.81 281 PRO A CA 1
ATOM 2226 C C . PRO A 1 281 ? -7.308 13.470 11.215 1.00 43.81 281 PRO A C 1
ATOM 2228 O O . PRO A 1 281 ? -8.068 12.563 10.899 1.00 43.81 281 PRO A O 1
ATOM 2231 N N . GLU A 1 282 ? -7.721 14.695 11.553 1.00 38.12 282 GLU A N 1
ATOM 2232 C CA . GLU A 1 282 ? -9.117 15.150 11.657 1.00 38.12 282 GLU A CA 1
ATOM 2233 C C . GLU A 1 282 ? -9.841 15.182 10.300 1.00 38.12 282 GLU A C 1
ATOM 2235 O O . GLU A 1 282 ? -11.049 14.978 10.234 1.00 38.12 282 GLU A O 1
ATOM 2240 N N . CYS A 1 283 ? -9.114 15.396 9.196 1.00 31.72 283 CYS A N 1
ATOM 2241 C CA . CYS A 1 283 ? -9.731 15.503 7.873 1.00 31.72 283 CYS A CA 1
ATOM 2242 C C . CYS A 1 283 ? -10.253 14.163 7.340 1.00 31.72 283 CYS A C 1
ATOM 2244 O O . CYS A 1 283 ? -11.069 14.180 6.432 1.00 31.72 283 CYS A O 1
ATOM 2246 N N . PHE A 1 284 ? -9.812 13.026 7.892 1.00 34.44 284 PHE A N 1
ATOM 2247 C CA . PHE A 1 284 ? -10.263 11.706 7.436 1.00 34.44 284 PHE A CA 1
ATOM 2248 C C . PHE A 1 284 ? -11.661 11.335 7.967 1.00 34.44 284 PHE A C 1
ATOM 2250 O O . PHE A 1 284 ? -12.323 10.492 7.374 1.00 34.44 284 PHE A O 1
ATOM 2257 N N . PHE A 1 285 ? -12.117 11.965 9.060 1.00 34.88 285 PHE A N 1
ATOM 2258 C CA . PHE A 1 285 ? -13.407 11.655 9.696 1.00 34.88 285 PHE A CA 1
ATOM 2259 C C . PHE A 1 285 ? -14.528 12.640 9.364 1.00 34.88 285 PHE A C 1
ATOM 2261 O O . PHE A 1 285 ? -15.673 12.225 9.239 1.00 34.88 285 PHE A O 1
ATOM 2268 N N . GLN A 1 286 ? -14.213 13.912 9.103 1.00 31.42 286 GLN A N 1
ATOM 2269 C CA . GLN A 1 286 ? -15.203 14.967 8.827 1.00 31.42 286 GLN A CA 1
ATOM 2270 C C . GLN A 1 286 ? -15.901 14.860 7.447 1.00 31.42 286 GLN A C 1
ATOM 2272 O O . GLN A 1 286 ? -16.394 15.856 6.908 1.00 31.42 286 GLN A O 1
ATOM 2277 N N . GLN A 1 287 ? -15.871 13.689 6.811 1.00 40.50 287 GLN A N 1
ATOM 2278 C CA . GLN A 1 287 ? -16.181 13.549 5.387 1.00 40.50 287 GLN A CA 1
ATOM 2279 C C . GLN A 1 287 ? -17.321 12.581 5.079 1.00 40.50 287 GLN A C 1
ATOM 2281 O O . GLN A 1 287 ? -17.878 12.665 3.988 1.00 40.50 287 GLN A O 1
ATOM 2286 N N . ARG A 1 288 ? -17.735 11.744 6.041 1.00 33.62 288 ARG A N 1
ATOM 2287 C CA . ARG A 1 288 ? -18.834 10.790 5.840 1.00 33.62 288 ARG A CA 1
ATOM 2288 C C . ARG A 1 288 ? -20.214 11.462 5.728 1.00 33.62 288 ARG A C 1
ATOM 2290 O O . ARG A 1 288 ? -21.065 10.932 5.024 1.00 33.62 288 ARG A O 1
ATOM 2297 N N . ASP A 1 289 ? -20.394 12.659 6.295 1.00 35.78 289 ASP A N 1
ATOM 2298 C CA . ASP A 1 289 ? -21.712 13.319 6.375 1.00 35.78 289 ASP A CA 1
ATOM 2299 C C . ASP A 1 289 ? -21.893 14.556 5.483 1.00 35.78 289 ASP A C 1
ATOM 2301 O O . ASP A 1 289 ? -22.971 15.149 5.433 1.00 35.78 289 ASP A O 1
ATOM 2305 N N . ARG A 1 290 ? -20.882 14.958 4.701 1.00 31.06 290 ARG A N 1
ATOM 2306 C CA . ARG A 1 290 ? -20.990 16.200 3.912 1.00 31.06 290 ARG A CA 1
ATOM 2307 C C . ARG A 1 290 ? -21.843 16.086 2.639 1.00 31.06 290 ARG A C 1
ATOM 2309 O O . ARG A 1 290 ? -22.124 17.107 2.018 1.00 31.06 290 ARG A O 1
ATOM 2316 N N . LEU A 1 291 ? -22.298 14.883 2.276 1.00 30.64 291 LEU A N 1
ATOM 2317 C CA . LEU A 1 291 ? -23.233 14.675 1.161 1.00 30.64 291 LEU A CA 1
ATOM 2318 C C . LEU A 1 291 ? -24.702 14.977 1.525 1.00 30.64 291 LEU A C 1
ATOM 2320 O O . LEU A 1 291 ? -25.519 15.077 0.616 1.00 30.64 291 LEU A O 1
ATOM 2324 N N . SER A 1 292 ? -25.041 15.194 2.805 1.00 35.03 292 SER A N 1
ATOM 2325 C CA . SER A 1 292 ? -26.404 15.572 3.231 1.00 35.03 292 SER A CA 1
ATOM 2326 C C . SER A 1 292 ? -26.567 17.054 3.607 1.00 35.03 292 SER A C 1
ATOM 2328 O O . SER A 1 292 ? -27.691 17.536 3.703 1.00 35.03 292 SER A O 1
ATOM 2330 N N . GLN A 1 293 ? -25.476 17.810 3.789 1.00 33.66 293 GLN A N 1
ATOM 2331 C CA . GLN A 1 293 ? -25.529 19.177 4.340 1.00 33.66 293 GLN A CA 1
ATOM 2332 C C . GLN A 1 293 ? -25.513 20.319 3.307 1.00 33.66 293 GLN A C 1
ATOM 2334 O O . GLN A 1 293 ? -25.575 21.489 3.693 1.00 33.66 293 GLN A O 1
ATOM 2339 N N . ASN A 1 294 ? -25.489 20.028 2.001 1.00 30.45 294 ASN A N 1
ATOM 2340 C CA . ASN A 1 294 ? -25.495 21.079 0.970 1.00 30.45 294 ASN A CA 1
ATOM 2341 C C . ASN A 1 294 ? -26.822 21.866 0.856 1.00 30.45 294 ASN A C 1
ATOM 2343 O O . ASN A 1 294 ? -26.897 22.787 0.047 1.00 30.45 294 ASN A O 1
ATOM 2347 N N . GLU A 1 295 ? -27.827 21.594 1.697 1.00 32.69 295 GLU A N 1
ATOM 2348 C CA . GLU A 1 295 ? -29.059 22.398 1.796 1.00 32.69 295 GLU A CA 1
ATOM 2349 C C . GLU A 1 295 ? -29.124 23.345 3.013 1.00 32.69 295 GLU A C 1
ATOM 2351 O O . GLU A 1 295 ? -30.076 24.113 3.126 1.00 32.69 295 GLU A O 1
ATOM 2356 N N . LEU A 1 296 ? -28.121 23.382 3.905 1.00 32.69 296 LEU A N 1
ATOM 2357 C CA . LEU A 1 296 ? -28.168 24.223 5.123 1.00 32.69 296 LEU A CA 1
ATOM 2358 C C . LEU A 1 296 ? -26.918 25.094 5.342 1.00 32.69 296 LEU A C 1
ATOM 2360 O O . LEU A 1 296 ? -26.590 25.472 6.468 1.00 32.69 296 LEU A O 1
ATOM 2364 N N . ALA A 1 297 ? -26.222 25.469 4.265 1.00 31.47 297 ALA A N 1
ATOM 2365 C CA . ALA A 1 297 ? -25.071 26.370 4.319 1.00 31.47 297 ALA A CA 1
ATOM 2366 C C . ALA A 1 297 ? -25.495 27.836 4.535 1.00 31.47 297 ALA A C 1
ATOM 2368 O O . ALA A 1 297 ? -25.423 28.682 3.647 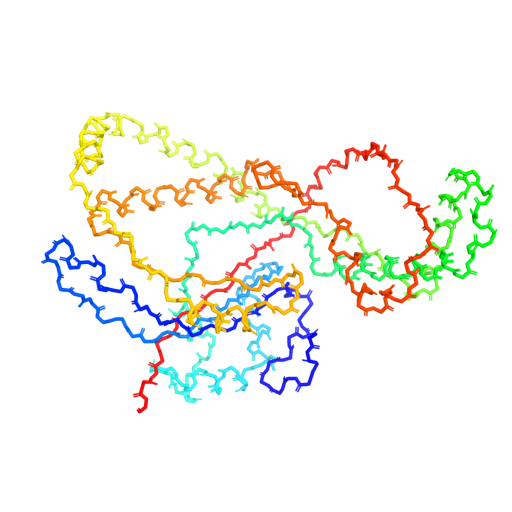1.00 31.47 297 ALA A O 1
ATOM 2369 N N . GLY A 1 298 ? -25.908 28.143 5.759 1.00 30.75 298 GLY A N 1
ATOM 2370 C CA . GLY A 1 298 ? -26.129 29.497 6.235 1.00 30.75 298 GLY A CA 1
ATOM 2371 C C . GLY A 1 298 ? -25.859 29.555 7.724 1.00 30.75 298 GLY A C 1
ATOM 2372 O O . GLY A 1 298 ? -26.804 29.506 8.493 1.00 30.75 298 GLY A O 1
ATOM 2373 N N . ASN A 1 299 ? -24.583 29.582 8.125 1.00 31.25 299 ASN A N 1
ATOM 2374 C CA . ASN A 1 299 ? -24.070 30.343 9.274 1.00 31.25 299 ASN A CA 1
ATOM 2375 C C . ASN A 1 299 ? -22.577 30.058 9.479 1.00 31.25 299 ASN A C 1
ATOM 2377 O O . ASN A 1 299 ? -22.159 28.947 9.797 1.00 31.25 299 ASN A O 1
ATOM 2381 N N . GLY A 1 300 ? -21.767 31.097 9.271 1.00 38.09 300 GLY A N 1
ATOM 2382 C CA . GLY A 1 300 ? -20.316 31.045 9.354 1.00 38.09 300 GLY A CA 1
ATOM 2383 C C . GLY A 1 300 ? -19.815 30.786 10.769 1.00 38.09 300 GLY A C 1
ATOM 2384 O O . GLY A 1 300 ? -20.099 31.553 11.682 1.00 38.09 300 GLY A O 1
ATOM 2385 N N . TRP A 1 301 ? -18.996 29.749 10.916 1.00 28.95 301 TRP A N 1
ATOM 2386 C CA . TRP A 1 301 ? -18.155 29.526 12.083 1.00 28.95 301 TRP A CA 1
ATOM 2387 C C . TRP A 1 301 ? -16.823 28.898 11.653 1.00 28.95 301 TRP A C 1
ATOM 2389 O O . TRP A 1 301 ? -16.786 28.018 10.801 1.00 28.95 301 TRP A O 1
ATOM 2399 N N . LEU A 1 302 ? -15.749 29.350 12.315 1.00 29.56 302 LEU A N 1
ATOM 2400 C CA . LEU A 1 302 ? -14.412 28.739 12.432 1.00 29.56 302 LEU A CA 1
ATOM 2401 C C . LEU A 1 302 ? -13.292 29.212 11.484 1.00 29.56 302 LEU A C 1
ATOM 2403 O O . LEU A 1 302 ? -12.688 28.445 10.740 1.00 29.56 302 LEU A O 1
ATOM 2407 N N . HIS A 1 303 ? -12.837 30.447 11.716 1.00 28.72 303 HIS A N 1
ATOM 2408 C CA . HIS A 1 303 ? -11.403 30.758 11.683 1.00 28.72 303 HIS A CA 1
ATOM 2409 C C . HIS A 1 303 ? -10.883 31.014 13.105 1.00 28.72 303 HIS A C 1
ATOM 2411 O O . HIS A 1 303 ? -10.912 32.136 13.599 1.00 28.72 303 HIS A O 1
ATOM 2417 N N . ARG A 1 304 ? -10.349 29.979 13.763 1.00 28.75 304 ARG A N 1
ATOM 2418 C CA . ARG A 1 304 ? -9.371 30.143 14.851 1.00 28.75 304 ARG A CA 1
ATOM 2419 C C . ARG A 1 304 ? -8.339 29.018 14.782 1.00 28.75 304 ARG A C 1
ATOM 2421 O O . ARG A 1 304 ? -8.675 27.842 14.866 1.00 28.75 304 ARG A O 1
ATOM 2428 N N . ARG A 1 305 ? -7.070 29.390 14.576 1.00 27.58 305 ARG A N 1
ATOM 2429 C CA . ARG A 1 305 ? -5.916 28.480 14.627 1.00 27.58 305 ARG A CA 1
ATOM 2430 C C . ARG A 1 305 ? -5.733 28.008 16.070 1.00 27.58 305 ARG A C 1
ATOM 2432 O O . ARG A 1 305 ? -5.142 28.729 16.868 1.00 27.58 305 ARG A O 1
ATOM 2439 N N . ALA A 1 306 ? -6.199 26.806 16.390 1.00 25.41 306 ALA A N 1
ATOM 2440 C CA . ALA A 1 306 ? -5.709 26.086 17.556 1.00 25.41 306 ALA A CA 1
ATOM 2441 C C . ALA A 1 306 ? -4.253 25.667 17.283 1.00 25.41 306 ALA A C 1
ATOM 2443 O O . ALA A 1 306 ? -3.966 24.982 16.298 1.00 25.41 306 ALA A O 1
ATOM 2444 N N . GLN A 1 307 ? -3.315 26.117 18.119 1.00 25.56 307 GLN A N 1
ATOM 2445 C CA . GLN A 1 307 ? -1.992 25.502 18.184 1.00 25.56 307 GLN A CA 1
ATOM 2446 C C . GLN A 1 307 ? -2.166 24.116 18.805 1.00 25.56 307 GLN A C 1
ATOM 2448 O O . GLN A 1 307 ? -2.304 23.981 20.016 1.00 25.56 307 GLN A O 1
ATOM 2453 N N . VAL A 1 308 ? -2.202 23.092 17.954 1.00 29.16 308 VAL A N 1
ATOM 2454 C CA . VAL A 1 308 ? -2.282 21.694 18.380 1.00 29.16 308 VAL A CA 1
ATOM 2455 C C . VAL A 1 308 ? -0.978 21.321 19.083 1.00 29.16 308 VAL A C 1
ATOM 2457 O O . VAL A 1 308 ? 0.119 21.459 18.529 1.00 29.16 308 VAL A O 1
ATOM 2460 N N . GLN A 1 309 ? -1.121 20.881 20.329 1.00 25.02 309 GLN A N 1
ATOM 2461 C CA . GLN A 1 309 ? -0.063 20.332 21.166 1.00 25.02 309 GLN A CA 1
ATOM 2462 C C . GLN A 1 309 ? 0.630 19.191 20.407 1.00 25.02 309 GLN A C 1
ATOM 2464 O O . GLN A 1 309 ? -0.027 18.331 19.822 1.00 25.02 309 GLN A O 1
ATOM 2469 N N . ARG A 1 310 ? 1.968 19.197 20.369 1.00 30.33 310 ARG A N 1
ATOM 2470 C CA . ARG A 1 310 ? 2.741 18.114 19.746 1.00 30.33 310 ARG A CA 1
ATOM 2471 C C . ARG A 1 310 ? 2.499 16.841 20.551 1.00 30.33 310 ARG A C 1
ATOM 2473 O O . ARG A 1 310 ? 3.120 16.670 21.595 1.00 30.33 310 ARG A O 1
ATOM 2480 N N . VAL A 1 311 ? 1.628 15.963 20.067 1.00 33.97 311 VAL A N 1
ATOM 2481 C CA . VAL A 1 311 ? 1.591 14.580 20.542 1.00 33.97 311 VAL A CA 1
ATOM 2482 C C . VAL A 1 311 ? 2.956 13.980 20.178 1.00 33.97 311 VAL A C 1
ATOM 2484 O O . VAL A 1 311 ? 3.333 14.027 18.999 1.00 33.97 311 VAL A O 1
ATOM 2487 N N . PRO A 1 312 ? 3.771 13.537 21.153 1.00 27.30 312 PRO A N 1
ATOM 2488 C CA . PRO A 1 312 ? 5.024 12.862 20.845 1.00 27.30 312 PRO A CA 1
ATOM 2489 C C . PRO A 1 312 ? 4.719 11.644 19.962 1.00 27.30 312 PRO A C 1
ATOM 2491 O O . PRO A 1 312 ? 3.658 11.043 20.129 1.00 27.30 312 PRO A O 1
ATOM 2494 N N . PRO A 1 313 ? 5.591 11.287 19.000 1.00 36.28 313 PRO A N 1
ATOM 2495 C CA . PRO A 1 313 ? 5.374 10.084 18.211 1.00 36.28 313 PRO A CA 1
ATOM 2496 C C . PRO A 1 313 ? 5.203 8.917 19.178 1.00 36.28 313 PRO A C 1
ATOM 2498 O O . PRO A 1 313 ? 6.071 8.680 20.022 1.00 36.28 313 PRO A O 1
ATOM 2501 N N . SER A 1 314 ? 4.058 8.247 19.085 1.00 36.44 314 SER A N 1
ATOM 2502 C CA . SER A 1 314 ? 3.811 7.054 19.871 1.00 36.44 314 SER A CA 1
ATOM 2503 C C . SER A 1 314 ? 4.956 6.055 19.623 1.00 36.44 314 SER A C 1
ATOM 2505 O O . SER A 1 314 ? 5.344 5.848 18.468 1.00 36.44 314 SER A O 1
ATOM 2507 N N . PRO A 1 315 ? 5.529 5.430 20.670 1.00 35.84 315 PRO A N 1
ATOM 2508 C CA . PRO A 1 315 ? 6.518 4.361 20.512 1.00 35.84 315 PRO A CA 1
ATOM 2509 C C . PRO A 1 315 ? 5.902 3.074 19.923 1.00 35.84 315 PRO A C 1
ATOM 2511 O O . PRO A 1 315 ? 6.599 2.063 19.763 1.00 35.84 315 PRO A O 1
ATOM 2514 N N . TYR A 1 316 ? 4.601 3.105 19.616 1.00 43.47 316 TYR A N 1
ATOM 2515 C CA . TYR A 1 316 ? 3.773 1.988 19.205 1.00 43.47 316 TYR A CA 1
ATOM 2516 C C . TYR A 1 316 ? 3.520 2.025 17.689 1.00 43.47 316 TYR A C 1
ATOM 2518 O O . TYR A 1 316 ? 2.712 2.790 17.173 1.00 43.47 316 TYR A O 1
ATOM 2526 N N . ILE A 1 317 ? 4.265 1.200 16.952 1.00 51.41 317 ILE A N 1
ATOM 2527 C CA . ILE A 1 317 ? 4.120 0.991 15.515 1.00 51.41 317 ILE A CA 1
ATOM 2528 C C . ILE A 1 317 ? 3.626 -0.441 15.318 1.00 51.41 317 ILE A C 1
ATOM 2530 O O . ILE A 1 317 ? 4.399 -1.397 15.369 1.00 51.41 317 ILE A O 1
ATOM 2534 N N . ALA A 1 318 ? 2.324 -0.591 15.086 1.00 44.69 318 ALA A N 1
ATOM 2535 C CA . ALA A 1 318 ? 1.801 -1.756 14.389 1.00 44.69 318 ALA A CA 1
ATOM 2536 C C . ALA A 1 318 ? 2.499 -1.886 13.026 1.00 44.69 318 ALA A C 1
ATOM 2538 O O . ALA A 1 318 ? 2.677 -0.896 12.307 1.00 44.69 318 ALA A O 1
ATOM 2539 N N . ASP A 1 319 ? 2.937 -3.103 12.700 1.00 53.88 319 ASP A N 1
ATOM 2540 C CA . ASP A 1 319 ? 3.523 -3.392 11.395 1.00 53.88 319 ASP A CA 1
ATOM 2541 C C . ASP A 1 319 ? 2.469 -3.082 10.327 1.00 53.88 319 ASP A C 1
ATOM 2543 O O . ASP A 1 319 ? 1.322 -3.485 10.471 1.00 53.88 319 ASP A O 1
ATOM 2547 N N . ALA A 1 320 ? 2.825 -2.326 9.296 1.00 55.84 320 ALA A N 1
ATOM 2548 C CA . ALA A 1 320 ? 1.954 -2.114 8.148 1.00 55.84 320 ALA A CA 1
ATOM 2549 C C . ALA A 1 320 ? 2.580 -2.889 6.998 1.00 55.84 320 ALA A C 1
ATOM 2551 O O . ALA A 1 320 ? 3.675 -2.541 6.539 1.00 55.84 320 ALA A O 1
ATOM 2552 N N . SER A 1 321 ? 1.915 -3.959 6.581 1.00 63.53 321 SER A N 1
ATOM 2553 C CA . SER A 1 321 ? 2.376 -4.805 5.489 1.00 63.53 321 SER A CA 1
ATOM 2554 C C . SER A 1 321 ? 1.525 -4.573 4.252 1.00 63.53 321 SER A C 1
ATOM 2556 O O . SER A 1 321 ? 0.305 -4.464 4.342 1.00 63.53 321 SER A O 1
ATOM 2558 N N . MET A 1 322 ? 2.173 -4.563 3.090 1.00 63.47 322 MET A N 1
ATOM 2559 C CA . MET A 1 322 ? 1.480 -4.594 1.811 1.00 63.47 322 MET A CA 1
ATOM 2560 C C . MET A 1 322 ? 1.515 -6.020 1.267 1.00 63.47 322 MET A C 1
ATOM 2562 O O . MET A 1 322 ? 2.586 -6.604 1.084 1.00 63.47 322 MET A O 1
ATOM 2566 N N . VAL A 1 323 ? 0.342 -6.585 1.017 1.00 58.41 323 VAL A N 1
ATOM 2567 C CA . VAL A 1 323 ? 0.173 -7.841 0.290 1.00 58.41 323 VAL A CA 1
ATOM 2568 C C . VAL A 1 323 ? 0.011 -7.489 -1.176 1.00 58.41 323 VAL A C 1
ATOM 2570 O O . VAL A 1 323 ? -0.908 -6.754 -1.521 1.00 58.41 323 VAL A O 1
ATOM 2573 N N . GLN A 1 324 ? 0.881 -8.013 -2.037 1.00 69.56 324 GLN A N 1
ATOM 2574 C CA . GLN A 1 324 ? 0.768 -7.816 -3.476 1.00 69.56 324 GLN A CA 1
ATOM 2575 C C . GLN A 1 324 ? 0.916 -9.149 -4.200 1.00 69.56 324 GLN A C 1
ATOM 2577 O O . GLN A 1 324 ? 1.966 -9.779 -4.137 1.00 69.56 324 GLN A O 1
ATOM 2582 N N . SER A 1 325 ? -0.128 -9.571 -4.907 1.00 66.19 325 SER A N 1
ATOM 2583 C CA . SER A 1 325 ? -0.077 -10.741 -5.786 1.00 66.19 325 SER A CA 1
ATOM 2584 C C . SER A 1 325 ? -0.238 -10.297 -7.230 1.00 66.19 325 SER A C 1
ATOM 2586 O O . SER A 1 325 ? -1.130 -9.502 -7.508 1.00 66.19 325 SER A O 1
ATOM 2588 N N . LEU A 1 326 ? 0.612 -10.792 -8.130 1.00 76.06 326 LEU A N 1
ATOM 2589 C CA . LEU A 1 326 ? 0.565 -10.500 -9.560 1.00 76.06 326 LEU A CA 1
ATOM 2590 C C . LEU A 1 326 ? 0.489 -11.810 -10.346 1.00 76.06 326 LEU A C 1
ATOM 2592 O O . LEU A 1 326 ? 1.454 -12.568 -10.399 1.00 76.06 326 LEU A O 1
ATOM 2596 N N . SER A 1 327 ? -0.657 -12.066 -10.967 1.00 77.31 327 SER A N 1
ATOM 2597 C CA . SER A 1 327 ? -0.912 -13.286 -11.740 1.00 77.31 327 SER A CA 1
ATOM 2598 C C . SER A 1 327 ? -1.229 -12.934 -13.188 1.00 77.31 327 SER A C 1
ATOM 2600 O O . SER A 1 327 ? -1.886 -11.930 -13.445 1.00 77.31 327 SER A O 1
ATOM 2602 N N . ARG A 1 328 ? -0.771 -13.732 -14.155 1.00 81.19 328 ARG A N 1
ATOM 2603 C CA . ARG A 1 328 ? -1.153 -13.532 -15.563 1.00 81.19 328 ARG A CA 1
ATOM 2604 C C . ARG A 1 328 ? -2.592 -13.979 -15.766 1.00 81.19 328 ARG A C 1
ATOM 2606 O O . ARG A 1 328 ? -2.953 -15.052 -15.296 1.00 81.19 328 ARG A O 1
ATOM 2613 N N . LEU A 1 329 ? -3.390 -13.178 -16.455 1.00 77.38 329 LEU A N 1
ATOM 2614 C CA . LEU A 1 329 ? -4.740 -13.546 -16.868 1.00 77.38 329 LEU A CA 1
ATOM 2615 C C . LEU A 1 329 ? -4.692 -14.371 -18.151 1.00 77.38 329 LEU A C 1
ATOM 2617 O O . LEU A 1 329 ? -3.876 -14.101 -19.036 1.00 77.38 329 LEU A O 1
ATOM 2621 N N . ASP A 1 330 ? -5.571 -15.364 -18.233 1.00 70.88 330 ASP A N 1
ATOM 2622 C CA . ASP A 1 330 ? -5.794 -16.111 -19.460 1.00 70.88 330 ASP A CA 1
ATOM 2623 C C . ASP A 1 330 ? -6.653 -15.262 -20.406 1.00 70.88 330 ASP A C 1
ATOM 2625 O O . ASP A 1 330 ? -7.714 -14.759 -20.023 1.00 70.88 330 ASP A O 1
ATOM 2629 N N . ARG A 1 331 ? -6.170 -15.036 -21.631 1.00 57.44 331 ARG A N 1
ATOM 2630 C CA . ARG A 1 331 ? -6.993 -14.434 -22.685 1.00 57.44 331 ARG A CA 1
ATOM 2631 C C . ARG A 1 331 ? -7.726 -15.608 -23.320 1.00 57.44 331 ARG A C 1
ATOM 2633 O O . ARG A 1 331 ? -7.158 -16.239 -24.204 1.00 57.44 331 ARG A O 1
ATOM 2640 N N . GLY A 1 332 ? -8.893 -15.936 -22.764 1.00 46.28 332 GLY A N 1
ATOM 2641 C CA . GLY A 1 332 ? -9.737 -17.039 -23.234 1.00 46.28 332 GLY A CA 1
ATOM 2642 C C . GLY A 1 332 ? -10.003 -17.025 -24.733 1.00 46.28 332 GLY A C 1
ATOM 2643 O O . GLY A 1 332 ? -9.905 -15.935 -25.350 1.00 46.28 332 GLY A O 1
#

pLDDT: mean 79.93, std 19.41, range [25.02, 97.19]